Protein AF-G9KGG1-F1 (afdb_monomer_lite)

pLDDT: mean 85.54, std 18.58, range [35.44, 98.69]

Structure (mmCIF, N/CA/C/O backbone):
data_AF-G9KGG1-F1
#
_entry.id   AF-G9KGG1-F1
#
loop_
_atom_site.group_PDB
_atom_site.id
_atom_site.type_symbol
_atom_site.label_atom_id
_atom_site.label_alt_id
_atom_site.label_comp_id
_atom_site.label_asym_id
_atom_site.label_entity_id
_atom_site.label_seq_id
_atom_site.pdbx_PDB_ins_code
_atom_site.Cartn_x
_atom_site.Cartn_y
_atom_site.Cartn_z
_atom_site.occupancy
_atom_site.B_iso_or_equiv
_atom_site.auth_seq_id
_atom_site.auth_comp_id
_atom_site.auth_asym_id
_atom_site.auth_atom_id
_atom_site.pdbx_PDB_model_num
ATOM 1 N N . ALA A 1 1 ? -3.026 -15.014 20.721 1.00 80.94 1 ALA A N 1
ATOM 2 C CA . ALA A 1 1 ? -2.992 -14.387 19.382 1.00 80.94 1 ALA A CA 1
ATOM 3 C C . ALA A 1 1 ? -1.555 -14.091 18.948 1.00 80.94 1 ALA A C 1
ATOM 5 O O . ALA A 1 1 ? -1.166 -14.538 17.880 1.00 80.94 1 ALA A O 1
ATOM 6 N N . GLU A 1 2 ? -0.737 -13.458 19.792 1.00 86.38 2 GLU A N 1
ATOM 7 C CA . GLU A 1 2 ? 0.661 -13.090 19.484 1.00 86.38 2 GLU A CA 1
ATOM 8 C C . GLU A 1 2 ? 1.550 -14.250 19.004 1.00 86.38 2 GLU A C 1
ATOM 10 O O . GLU A 1 2 ? 2.167 -14.142 17.948 1.00 86.38 2 GLU A O 1
ATOM 15 N N . ASN A 1 3 ? 1.540 -15.399 19.692 1.00 91.06 3 ASN A N 1
ATOM 16 C CA . ASN A 1 3 ? 2.291 -16.590 19.257 1.00 91.06 3 ASN A CA 1
ATOM 17 C C . ASN A 1 3 ? 1.929 -17.055 17.837 1.00 91.06 3 ASN A C 1
ATOM 19 O O . ASN A 1 3 ? 2.769 -17.606 17.129 1.00 91.06 3 ASN A O 1
ATOM 23 N N . LEU A 1 4 ? 0.673 -16.863 17.422 1.00 90.88 4 LEU A N 1
ATOM 24 C CA . LEU A 1 4 ? 0.252 -17.177 16.061 1.00 90.88 4 LEU A CA 1
ATOM 25 C C . LEU A 1 4 ? 0.792 -16.129 15.083 1.00 90.88 4 LEU A C 1
ATOM 27 O O . LEU A 1 4 ? 1.343 -16.521 14.061 1.00 90.88 4 LEU A O 1
ATOM 31 N N . CYS A 1 5 ? 0.707 -14.833 15.413 1.00 91.88 5 CYS A N 1
ATOM 32 C CA . CYS A 1 5 ? 1.284 -13.759 14.598 1.00 91.88 5 CYS A CA 1
ATOM 33 C C . CYS A 1 5 ? 2.767 -14.021 14.303 1.00 91.88 5 CYS A C 1
ATOM 35 O O . CYS A 1 5 ? 3.156 -14.004 13.142 1.00 91.88 5 CYS A O 1
ATOM 37 N N . ILE A 1 6 ? 3.556 -14.363 15.328 1.00 93.31 6 ILE A N 1
ATOM 38 C CA . ILE A 1 6 ? 4.989 -14.669 15.191 1.00 93.31 6 ILE A CA 1
ATOM 39 C C . ILE A 1 6 ? 5.212 -15.806 14.185 1.00 93.31 6 ILE A C 1
ATOM 41 O O . ILE A 1 6 ? 5.938 -15.626 13.211 1.00 93.31 6 ILE A O 1
ATOM 45 N N . LYS A 1 7 ? 4.526 -16.945 14.352 1.00 94.81 7 LYS A N 1
ATOM 46 C CA . LYS A 1 7 ? 4.673 -18.104 13.452 1.00 94.81 7 LYS A CA 1
ATOM 47 C C . LYS A 1 7 ? 4.289 -17.790 12.002 1.00 94.81 7 LYS A C 1
ATOM 49 O O . LYS A 1 7 ? 4.927 -18.285 11.072 1.00 94.81 7 LYS A O 1
ATOM 54 N N . LEU A 1 8 ? 3.241 -16.987 11.793 1.00 94.94 8 LEU A N 1
ATOM 55 C CA . LEU A 1 8 ? 2.837 -16.559 10.450 1.00 94.94 8 LEU A CA 1
ATOM 56 C C . LEU A 1 8 ? 3.896 -15.637 9.829 1.00 94.94 8 LEU A C 1
ATOM 58 O O . LEU A 1 8 ? 4.279 -15.839 8.677 1.00 94.94 8 LEU A O 1
ATOM 62 N N . SER A 1 9 ? 4.410 -14.675 10.596 1.00 93.69 9 SER A N 1
ATOM 63 C CA . SER A 1 9 ? 5.458 -13.750 10.155 1.00 93.69 9 SER A CA 1
ATOM 64 C C . SER A 1 9 ? 6.770 -14.465 9.825 1.00 93.69 9 SER A C 1
ATOM 66 O O . SER A 1 9 ? 7.363 -14.207 8.778 1.00 93.69 9 SER A O 1
ATOM 68 N N . GLU A 1 10 ? 7.195 -15.426 10.648 1.00 94.69 10 GLU A N 1
ATOM 69 C CA . GLU A 1 10 ? 8.374 -16.264 10.386 1.00 94.69 10 GLU A CA 1
ATOM 70 C C . GLU A 1 10 ? 8.245 -17.023 9.063 1.00 94.69 10 GLU A C 1
ATOM 72 O O . GLU A 1 10 ? 9.187 -17.083 8.267 1.00 94.69 10 GLU A O 1
ATOM 77 N N . LYS A 1 11 ? 7.056 -17.572 8.784 1.00 94.62 11 LYS A N 1
ATOM 78 C CA . LYS A 1 11 ? 6.798 -18.275 7.525 1.00 94.62 11 LYS A CA 1
ATOM 79 C C . LYS A 1 11 ? 6.925 -17.344 6.318 1.00 94.62 11 LYS A C 1
ATOM 81 O O . LYS A 1 11 ? 7.522 -17.744 5.314 1.00 94.62 11 LYS A O 1
ATOM 86 N N . LEU A 1 12 ? 6.410 -16.119 6.421 1.00 94.56 12 LEU A N 1
ATOM 87 C CA . LEU A 1 12 ? 6.479 -15.101 5.367 1.00 94.56 12 LEU A CA 1
ATOM 88 C C . LEU A 1 12 ? 7.911 -14.615 5.099 1.00 94.56 12 LEU A C 1
ATOM 90 O O . LEU A 1 12 ? 8.242 -14.290 3.961 1.00 94.56 12 LEU A O 1
ATOM 94 N N . GLN A 1 13 ? 8.774 -14.630 6.117 1.00 93.50 13 GLN A N 1
ATOM 95 C CA . GLN A 1 13 ? 10.184 -14.239 6.004 1.00 93.50 13 GLN A CA 1
ATOM 96 C C . GLN A 1 13 ? 11.128 -15.411 5.685 1.00 93.50 13 GLN A C 1
ATOM 98 O O . GLN A 1 13 ? 12.349 -15.244 5.609 1.00 93.50 13 GLN A O 1
ATOM 103 N N . SER A 1 14 ? 10.585 -16.614 5.476 1.00 92.81 14 SER A N 1
ATOM 104 C CA . SER A 1 14 ? 11.393 -17.818 5.291 1.00 92.81 14 SER A CA 1
ATOM 105 C C . SER A 1 14 ? 12.251 -17.780 4.018 1.00 92.81 14 SER A C 1
ATOM 107 O O . SER A 1 14 ? 11.801 -17.484 2.910 1.00 92.81 14 SER A O 1
ATOM 109 N N . LYS A 1 15 ? 13.528 -18.148 4.161 1.00 93.31 15 LYS A N 1
ATOM 110 C CA . LYS A 1 15 ? 14.482 -18.263 3.051 1.00 93.31 15 LYS A CA 1
ATOM 111 C C . LYS A 1 15 ? 14.437 -19.677 2.474 1.00 93.31 15 LYS A C 1
ATOM 113 O O . LYS A 1 15 ? 15.280 -20.507 2.787 1.00 93.31 15 LYS A O 1
ATOM 118 N N . THR A 1 16 ? 13.454 -19.958 1.622 1.00 92.56 16 THR A N 1
ATOM 119 C CA . THR A 1 16 ? 13.318 -21.267 0.952 1.00 92.56 16 THR A CA 1
ATOM 120 C C . THR A 1 16 ? 13.470 -21.169 -0.568 1.00 92.56 16 THR A C 1
ATOM 122 O O . THR A 1 16 ? 13.542 -20.070 -1.119 1.00 92.56 16 THR A O 1
ATOM 125 N N . SER A 1 17 ? 13.614 -22.299 -1.261 1.00 93.44 17 SER A N 1
ATOM 126 C CA . SER A 1 17 ? 13.803 -22.333 -2.719 1.00 93.44 17 SER A CA 1
ATOM 127 C C . SER A 1 17 ? 12.551 -21.857 -3.469 1.00 93.44 17 SER A C 1
ATOM 129 O O . SER A 1 17 ? 11.435 -22.001 -2.971 1.00 93.44 17 SER A O 1
ATOM 131 N N . SER A 1 18 ? 12.710 -21.332 -4.690 1.00 92.12 18 SER A N 1
ATOM 132 C CA . SER A 1 18 ? 11.572 -20.856 -5.494 1.00 92.12 18 SER A CA 1
ATOM 133 C C . SER A 1 18 ? 10.537 -21.957 -5.761 1.00 92.12 18 SER A C 1
ATOM 135 O O . SER A 1 18 ? 9.343 -21.685 -5.718 1.00 92.12 18 SER A O 1
ATOM 137 N N . LYS A 1 19 ? 10.971 -23.218 -5.934 1.00 92.50 19 LYS A N 1
ATOM 138 C CA . LYS A 1 19 ? 10.068 -24.376 -6.083 1.00 92.50 19 LYS A CA 1
ATOM 139 C C . LYS A 1 19 ? 9.170 -24.561 -4.855 1.00 92.50 19 LYS A C 1
ATOM 141 O O . LYS A 1 19 ? 7.970 -24.763 -4.997 1.00 92.50 19 LYS A O 1
ATOM 146 N N . VAL A 1 20 ? 9.746 -24.448 -3.656 1.00 94.94 20 VAL A N 1
ATOM 147 C CA . VAL A 1 20 ? 8.996 -24.565 -2.396 1.00 94.94 20 VAL A CA 1
ATOM 148 C C . VAL A 1 20 ? 8.076 -23.363 -2.189 1.00 94.94 20 VAL A C 1
ATOM 150 O O . VAL A 1 20 ? 6.956 -23.543 -1.723 1.00 94.94 20 VAL A O 1
ATOM 153 N N . ILE A 1 21 ? 8.510 -22.151 -2.554 1.00 94.69 21 ILE A N 1
ATOM 154 C CA . ILE A 1 21 ? 7.657 -20.954 -2.493 1.00 94.69 21 ILE A CA 1
ATOM 155 C C . ILE A 1 21 ? 6.409 -21.141 -3.360 1.00 94.69 21 ILE A C 1
ATOM 157 O O . ILE A 1 21 ? 5.305 -20.931 -2.871 1.00 94.69 21 ILE A O 1
ATOM 161 N N . ILE A 1 22 ? 6.578 -21.582 -4.610 1.00 93.25 22 ILE A N 1
ATOM 162 C CA . ILE A 1 22 ? 5.466 -21.807 -5.545 1.00 93.25 22 ILE A CA 1
ATOM 163 C C . ILE A 1 22 ? 4.517 -22.884 -5.004 1.00 93.25 22 ILE A C 1
ATOM 165 O O . ILE A 1 22 ? 3.310 -22.664 -4.945 1.00 93.25 22 ILE A O 1
ATOM 169 N N . ALA A 1 23 ? 5.054 -24.016 -4.536 1.00 95.06 23 ALA A N 1
ATOM 170 C CA . ALA A 1 23 ? 4.244 -25.091 -3.960 1.00 95.06 23 ALA A CA 1
ATOM 171 C C . ALA A 1 23 ? 3.462 -24.649 -2.707 1.00 95.06 23 ALA A C 1
ATOM 173 O O . ALA A 1 23 ? 2.365 -25.137 -2.451 1.00 95.06 23 ALA A O 1
ATOM 174 N N . HIS A 1 24 ? 4.010 -23.715 -1.926 1.00 95.12 24 HIS A N 1
ATOM 175 C CA . HIS A 1 24 ? 3.394 -23.193 -0.705 1.00 95.12 24 HIS A CA 1
ATOM 176 C C . HIS A 1 24 ? 2.671 -21.855 -0.894 1.00 95.12 24 HIS A C 1
ATOM 178 O O . HIS A 1 24 ? 2.299 -21.232 0.103 1.00 95.12 24 HIS A O 1
ATOM 184 N N . LEU A 1 25 ? 2.432 -21.410 -2.129 1.00 95.56 25 LEU A N 1
ATOM 185 C CA . LEU A 1 25 ? 1.758 -20.139 -2.388 1.00 95.56 25 LEU A CA 1
ATOM 186 C C . LEU A 1 25 ? 0.406 -20.009 -1.654 1.00 95.56 25 LEU A C 1
ATOM 188 O O . LEU A 1 25 ? 0.212 -18.986 -0.994 1.00 95.56 25 LEU A O 1
ATOM 192 N N . PRO A 1 26 ? -0.489 -21.024 -1.643 1.00 97.00 26 PRO A N 1
ATOM 193 C CA . PRO A 1 26 ? -1.748 -20.930 -0.900 1.00 97.00 26 PRO A CA 1
ATOM 194 C C . PRO A 1 26 ? -1.541 -20.701 0.602 1.00 97.00 26 PRO A C 1
ATOM 196 O O . PRO A 1 26 ? -2.253 -19.914 1.217 1.00 97.00 26 PRO A O 1
ATOM 199 N N . LEU A 1 27 ? -0.523 -21.334 1.194 1.00 96.62 27 LEU A N 1
ATOM 200 C CA . LEU A 1 27 ? -0.198 -21.158 2.608 1.00 96.62 27 LEU A CA 1
ATOM 201 C C . LEU A 1 27 ? 0.322 -19.744 2.894 1.00 96.62 27 LEU A C 1
ATOM 203 O O . LEU A 1 27 ? -0.065 -19.153 3.896 1.00 96.62 27 LEU A O 1
ATOM 207 N N . LEU A 1 28 ? 1.165 -19.185 2.020 1.00 97.50 28 LEU A N 1
ATOM 208 C CA . LEU A 1 28 ? 1.661 -17.810 2.153 1.00 97.50 28 LEU A CA 1
ATOM 209 C C . LEU A 1 28 ? 0.515 -16.791 2.079 1.00 97.50 28 LEU A C 1
ATOM 211 O O . LEU A 1 28 ? 0.462 -15.866 2.890 1.00 97.50 28 LEU A O 1
ATOM 215 N N . ILE A 1 29 ? -0.441 -17.009 1.172 1.00 97.81 29 ILE A N 1
ATOM 216 C CA . ILE A 1 29 ? -1.680 -16.225 1.096 1.00 97.81 29 ILE A CA 1
ATOM 217 C C . ILE A 1 29 ? -2.459 -16.327 2.412 1.00 97.81 29 ILE A C 1
ATOM 219 O O . ILE A 1 29 ? -2.848 -15.302 2.976 1.00 97.81 29 ILE A O 1
ATOM 223 N N . CYS A 1 30 ? -2.639 -17.540 2.945 1.00 97.81 30 CYS A N 1
ATOM 224 C CA . CYS A 1 30 ? -3.297 -17.741 4.234 1.00 97.81 30 CYS A CA 1
ATOM 225 C C . CYS A 1 30 ? -2.558 -17.050 5.388 1.00 97.81 30 CYS A C 1
ATOM 227 O O . CYS A 1 30 ? -3.217 -16.539 6.289 1.00 97.81 30 CYS A O 1
ATOM 229 N N . CYS A 1 31 ? -1.223 -16.993 5.373 1.00 98.00 31 CYS A N 1
ATOM 230 C CA . CYS A 1 31 ? -0.454 -16.264 6.381 1.00 98.00 31 CYS A CA 1
ATOM 231 C C . CYS A 1 31 ? -0.753 -14.759 6.343 1.00 98.00 31 CYS A C 1
ATOM 233 O O . CYS A 1 31 ? -1.074 -14.190 7.384 1.00 98.00 31 CYS A O 1
ATOM 235 N N . LEU A 1 32 ? -0.717 -14.128 5.162 1.00 98.31 32 LEU A N 1
ATOM 236 C CA . LEU A 1 32 ? -1.033 -12.699 5.013 1.00 98.31 32 LEU A CA 1
ATOM 237 C C . LEU A 1 32 ? -2.475 -12.384 5.430 1.00 98.31 32 LEU A C 1
ATOM 239 O O . LEU A 1 32 ? -2.709 -11.474 6.224 1.00 98.31 32 LEU A O 1
ATOM 243 N N . GLN A 1 33 ? -3.436 -13.176 4.948 1.00 98.31 33 GLN A N 1
ATOM 244 C CA . GLN A 1 33 ? -4.848 -13.026 5.311 1.00 98.31 33 GLN A CA 1
ATOM 245 C C . GLN A 1 33 ? -5.092 -13.278 6.801 1.00 98.31 33 GLN A C 1
ATOM 247 O O . GLN A 1 33 ? -5.905 -12.599 7.424 1.00 98.31 33 GLN A O 1
ATOM 252 N N . GLY A 1 34 ? -4.394 -14.257 7.379 1.00 97.81 34 GLY A N 1
ATOM 253 C CA . GLY A 1 34 ? -4.462 -14.578 8.798 1.00 97.81 34 GLY A CA 1
ATOM 254 C C . GLY A 1 34 ? -4.012 -13.406 9.662 1.00 97.81 34 GLY A C 1
ATOM 255 O O . GLY A 1 34 ? -4.709 -13.060 10.610 1.00 97.81 34 GLY A O 1
ATOM 256 N N . LEU A 1 35 ? -2.907 -12.752 9.296 1.00 98.12 35 LEU A N 1
ATOM 257 C CA . LEU A 1 35 ? -2.419 -11.551 9.975 1.00 98.12 35 LEU A CA 1
ATOM 258 C C . LEU A 1 35 ? -3.449 -10.409 9.940 1.00 98.12 35 LEU A C 1
ATOM 260 O O . LEU A 1 35 ? -3.794 -9.880 10.995 1.00 98.12 35 LEU A O 1
ATOM 264 N N . GLY A 1 36 ? -4.006 -10.078 8.770 1.00 97.94 36 GLY A N 1
ATOM 265 C CA . GLY A 1 36 ? -5.020 -9.019 8.663 1.00 97.94 36 GLY A CA 1
ATOM 266 C C . GLY A 1 36 ? -6.308 -9.332 9.436 1.00 97.94 36 GLY A C 1
ATOM 267 O O . GLY A 1 36 ? -6.810 -8.488 10.178 1.00 97.94 36 GLY A O 1
ATOM 268 N N . ARG A 1 37 ? -6.813 -10.570 9.342 1.00 97.75 37 ARG A N 1
ATOM 269 C CA . ARG A 1 37 ? -8.009 -11.014 10.088 1.00 97.75 37 ARG A CA 1
ATOM 270 C C . ARG A 1 37 ? -7.789 -11.040 11.600 1.00 97.75 37 ARG A C 1
ATOM 272 O O . ARG A 1 37 ? -8.724 -10.787 12.357 1.00 97.75 37 ARG A O 1
ATOM 279 N N . LEU A 1 38 ? -6.575 -11.353 12.056 1.00 97.38 38 LEU A N 1
ATOM 280 C CA . LEU A 1 38 ? -6.233 -11.286 13.478 1.00 97.38 38 LEU A CA 1
ATOM 281 C C . LEU A 1 38 ? -6.333 -9.855 14.004 1.00 97.38 38 LEU A C 1
ATOM 283 O O . LEU A 1 38 ? -6.841 -9.681 15.105 1.00 97.38 38 LEU A O 1
ATOM 287 N N . CYS A 1 39 ? -5.932 -8.849 13.225 1.00 97.81 39 CYS A N 1
ATOM 288 C CA . CYS A 1 39 ? -6.101 -7.444 13.597 1.00 97.81 39 CYS A CA 1
ATOM 289 C C . CYS A 1 39 ? -7.574 -7.033 13.672 1.00 97.81 39 CYS A C 1
ATOM 291 O O . CYS A 1 39 ? -7.970 -6.407 14.647 1.00 97.81 39 CYS A O 1
ATOM 293 N N . GLU A 1 40 ? -8.398 -7.435 12.700 1.00 97.12 40 GLU A N 1
ATOM 294 C CA . GLU A 1 40 ? -9.848 -7.178 12.731 1.00 97.12 40 GLU A CA 1
ATOM 295 C C . GLU A 1 40 ? -10.516 -7.817 13.958 1.00 97.12 40 GLU A C 1
ATOM 297 O O . GLU A 1 40 ? -11.410 -7.228 14.564 1.00 97.12 40 GLU A O 1
ATOM 302 N N . ARG A 1 41 ? -10.087 -9.029 14.340 1.00 97.19 41 ARG A N 1
ATOM 303 C CA . ARG A 1 41 ? -10.681 -9.763 15.465 1.00 97.19 41 ARG A CA 1
ATOM 304 C C . ARG A 1 41 ? -10.125 -9.350 16.827 1.00 97.19 41 ARG A C 1
ATOM 306 O O . ARG A 1 41 ? -10.853 -9.403 17.815 1.00 97.19 41 ARG A O 1
ATOM 313 N N . PHE A 1 42 ? -8.850 -8.984 16.881 1.00 96.44 42 PHE A N 1
ATOM 314 C CA . PHE A 1 42 ? -8.119 -8.638 18.095 1.00 96.44 42 PHE A CA 1
ATOM 315 C C . PHE A 1 42 ? -7.266 -7.382 17.854 1.00 96.44 42 PHE A C 1
ATOM 317 O O . PHE A 1 42 ? -6.047 -7.503 17.728 1.00 96.44 42 PHE A O 1
ATOM 324 N N . PRO A 1 43 ? -7.854 -6.170 17.830 1.00 96.00 43 PRO A N 1
ATOM 325 C CA . PRO A 1 43 ? -7.122 -4.938 17.514 1.00 96.00 43 PRO A CA 1
ATOM 326 C C . PRO A 1 43 ? -5.872 -4.687 18.368 1.00 96.00 43 PRO A C 1
ATOM 328 O O . PRO A 1 43 ? -4.927 -4.074 17.895 1.00 96.00 43 PRO A O 1
ATOM 331 N N . VAL A 1 44 ? -5.792 -5.240 19.582 1.00 94.38 44 VAL A N 1
ATOM 332 C CA . VAL A 1 44 ? -4.596 -5.170 20.444 1.00 94.38 44 VAL A CA 1
ATOM 333 C C . VAL A 1 44 ? -3.309 -5.698 19.781 1.00 94.38 44 VAL A C 1
ATOM 335 O O . VAL A 1 44 ? -2.218 -5.267 20.136 1.00 94.38 44 VAL A O 1
ATOM 338 N N . VAL A 1 45 ? -3.400 -6.596 18.790 1.00 96.06 45 VAL A N 1
ATOM 339 C CA . VAL A 1 45 ? -2.217 -7.193 18.134 1.00 96.06 45 VAL A CA 1
ATOM 340 C C . VAL A 1 45 ? -1.657 -6.359 16.977 1.00 96.06 45 VAL A C 1
ATOM 342 O O . VAL A 1 45 ? -0.650 -6.746 16.380 1.00 96.06 45 VAL A O 1
ATOM 345 N N . VAL A 1 46 ? -2.288 -5.233 16.622 1.00 96.81 46 VAL A N 1
ATOM 346 C CA . VAL A 1 46 ? -1.915 -4.427 15.443 1.00 96.81 46 VAL A CA 1
ATOM 347 C C . VAL A 1 46 ? -0.467 -3.955 15.485 1.00 96.81 46 VAL A C 1
ATOM 349 O O . VAL A 1 46 ? 0.211 -4.013 14.461 1.00 96.81 46 VAL A O 1
ATOM 352 N N . HIS A 1 47 ? 0.052 -3.576 16.653 1.00 95.25 47 HIS A N 1
ATOM 353 C CA . HIS A 1 47 ? 1.442 -3.136 16.791 1.00 95.25 47 HIS A CA 1
ATOM 354 C C . HIS A 1 47 ? 2.451 -4.266 16.550 1.00 95.25 47 HIS A C 1
ATOM 356 O O . HIS A 1 47 ? 3.550 -4.008 16.068 1.00 95.25 47 HIS A O 1
ATOM 362 N N . SER A 1 48 ? 2.076 -5.522 16.808 1.00 94.12 48 SER A N 1
ATOM 363 C CA . SER A 1 48 ? 2.916 -6.691 16.512 1.00 94.12 48 SER A CA 1
ATOM 364 C C . SER A 1 48 ? 2.816 -7.125 15.044 1.00 94.12 48 SER A C 1
ATOM 366 O O . SER A 1 48 ? 3.791 -7.597 14.458 1.00 94.12 48 SER A O 1
ATOM 368 N N . VAL A 1 49 ? 1.638 -6.977 14.431 1.00 96.81 49 VAL A N 1
ATOM 369 C CA . VAL A 1 49 ? 1.372 -7.428 13.055 1.00 96.81 49 VAL A CA 1
ATOM 370 C C . VAL A 1 49 ? 1.823 -6.411 12.007 1.00 96.81 49 VAL A C 1
ATOM 372 O O . VAL A 1 49 ? 2.392 -6.802 10.986 1.00 96.81 49 VAL A O 1
ATOM 375 N N . THR A 1 50 ? 1.616 -5.116 12.256 1.00 96.31 50 THR A N 1
ATOM 376 C CA . THR A 1 50 ? 1.906 -4.033 11.300 1.00 96.31 50 THR A CA 1
ATOM 377 C C . THR A 1 50 ? 3.349 -4.077 10.780 1.00 96.31 50 THR A C 1
ATOM 379 O O . THR A 1 50 ? 3.521 -4.057 9.558 1.00 96.31 50 THR A O 1
ATOM 382 N N . PRO A 1 51 ? 4.391 -4.224 11.630 1.00 94.81 51 PRO A N 1
ATOM 383 C CA . PRO A 1 51 ? 5.767 -4.345 11.152 1.00 94.81 51 PRO A CA 1
ATOM 384 C C . PRO A 1 51 ? 5.971 -5.574 10.267 1.00 94.81 51 PRO A C 1
ATOM 386 O O . PRO A 1 51 ? 6.659 -5.490 9.262 1.00 94.81 51 PRO A O 1
ATOM 389 N N . SER A 1 52 ? 5.319 -6.697 10.576 1.00 95.75 52 SER A N 1
ATOM 390 C CA . SER A 1 52 ? 5.460 -7.933 9.797 1.00 95.75 52 SER A CA 1
ATOM 391 C C . SER A 1 52 ? 4.921 -7.787 8.372 1.00 95.75 52 SER A C 1
ATOM 393 O O . SER A 1 52 ? 5.569 -8.218 7.419 1.00 95.75 52 SER A O 1
ATOM 395 N N . LEU A 1 53 ? 3.746 -7.164 8.220 1.00 97.44 53 LEU A N 1
ATOM 396 C CA . LEU A 1 53 ? 3.144 -6.894 6.911 1.00 97.44 53 LEU A CA 1
ATOM 397 C C . LEU A 1 53 ? 3.927 -5.825 6.139 1.00 97.44 53 LEU A C 1
ATOM 399 O O . LEU A 1 53 ? 4.189 -5.994 4.948 1.00 97.44 53 LEU A O 1
ATOM 403 N N . ARG A 1 54 ? 4.345 -4.753 6.826 1.00 95.81 54 ARG A N 1
ATOM 404 C CA . ARG A 1 54 ? 5.202 -3.711 6.251 1.00 95.81 54 ARG A CA 1
ATOM 405 C C . ARG A 1 54 ? 6.499 -4.305 5.729 1.00 95.81 54 ARG A C 1
ATOM 407 O O . ARG A 1 54 ? 6.851 -4.072 4.580 1.00 95.81 54 ARG A O 1
ATOM 414 N N . ASP A 1 55 ? 7.200 -5.064 6.561 1.00 93.44 55 ASP A N 1
ATOM 415 C CA . ASP A 1 55 ? 8.509 -5.607 6.229 1.00 93.44 55 ASP A CA 1
ATOM 416 C C . ASP A 1 55 ? 8.379 -6.676 5.150 1.00 93.44 55 ASP A C 1
ATOM 418 O O . ASP A 1 55 ? 9.237 -6.761 4.291 1.00 93.44 55 ASP A O 1
ATOM 422 N N . PHE A 1 56 ? 7.284 -7.438 5.089 1.00 95.81 56 PHE A N 1
ATOM 423 C CA . PHE A 1 56 ? 7.056 -8.346 3.963 1.00 95.81 56 PHE A CA 1
ATOM 424 C C . PHE A 1 56 ? 7.063 -7.627 2.601 1.00 95.81 56 PHE A C 1
ATOM 426 O O . PHE A 1 56 ? 7.582 -8.172 1.623 1.00 95.81 56 PHE A O 1
ATOM 433 N N . LEU A 1 57 ? 6.493 -6.420 2.550 1.00 94.56 57 LEU A N 1
ATOM 434 C CA . LEU A 1 57 ? 6.232 -5.673 1.322 1.00 94.56 57 LEU A CA 1
ATOM 435 C C . LEU A 1 57 ? 7.324 -4.632 1.008 1.00 94.56 57 LEU A C 1
ATOM 437 O O . LEU A 1 57 ? 7.892 -4.628 -0.079 1.00 94.56 57 LEU A O 1
ATOM 441 N N . VAL A 1 58 ? 7.614 -3.746 1.958 1.00 89.44 58 VAL A N 1
ATOM 442 C CA . VAL A 1 58 ? 8.413 -2.513 1.802 1.00 89.44 58 VAL A CA 1
ATOM 443 C C . VAL A 1 58 ? 9.864 -2.695 2.291 1.00 89.44 58 VAL A C 1
ATOM 445 O O . VAL A 1 58 ? 10.751 -1.879 2.022 1.00 89.44 58 VAL A O 1
ATOM 448 N N . VAL A 1 59 ? 10.146 -3.840 2.919 1.00 89.38 59 VAL A N 1
ATOM 449 C CA . VAL A 1 59 ? 11.491 -4.425 3.052 1.00 89.38 59 VAL A CA 1
ATOM 450 C C . VAL A 1 59 ? 11.472 -5.790 2.349 1.00 89.38 59 VAL A C 1
ATOM 452 O O . VAL A 1 59 ? 11.565 -6.816 3.015 1.00 89.38 59 VAL A O 1
ATOM 455 N N . PRO A 1 60 ? 11.280 -5.812 1.012 1.00 87.75 60 PRO A N 1
ATOM 456 C CA . PRO A 1 60 ? 10.720 -6.948 0.285 1.00 87.75 60 PRO A CA 1
ATOM 457 C C . PRO A 1 60 ? 11.247 -8.299 0.776 1.00 87.75 60 PRO A C 1
ATOM 459 O O . PRO A 1 60 ? 12.446 -8.579 0.698 1.00 87.75 60 PRO A O 1
ATOM 462 N N . SER A 1 61 ? 10.345 -9.135 1.297 1.00 94.38 61 SER A N 1
ATOM 463 C CA . SER A 1 61 ? 10.734 -10.420 1.882 1.00 94.38 61 SER A CA 1
ATOM 464 C C . SER A 1 61 ? 11.483 -11.296 0.867 1.00 94.38 61 SER A C 1
ATOM 466 O O . SER A 1 61 ? 11.237 -11.207 -0.343 1.00 94.38 61 SER A O 1
ATOM 468 N N . PRO A 1 62 ? 12.328 -12.241 1.323 1.00 94.12 62 PRO A N 1
ATOM 469 C CA . PRO A 1 62 ? 12.992 -13.189 0.428 1.00 94.12 62 PRO A CA 1
ATOM 470 C C . PRO A 1 62 ? 12.013 -13.969 -0.463 1.00 94.12 62 PRO A C 1
ATOM 472 O O . PRO A 1 62 ? 12.362 -14.355 -1.580 1.00 94.12 62 PRO A O 1
ATOM 475 N N . VAL A 1 63 ? 10.793 -14.199 0.032 1.00 95.25 63 VAL A N 1
ATOM 476 C CA . VAL A 1 63 ? 9.695 -14.827 -0.708 1.00 95.25 63 VAL A CA 1
ATOM 477 C C . VAL A 1 63 ? 9.258 -13.945 -1.876 1.00 95.25 63 VAL A C 1
ATOM 479 O O . VAL A 1 63 ? 9.240 -14.406 -3.019 1.00 95.25 63 VAL A O 1
ATOM 482 N N . LEU A 1 64 ? 8.951 -12.676 -1.595 1.00 94.94 64 LEU A N 1
ATOM 483 C CA . LEU A 1 64 ? 8.446 -11.730 -2.584 1.00 94.94 64 LEU A CA 1
ATOM 484 C C . LEU A 1 64 ? 9.499 -11.426 -3.659 1.00 94.94 64 LEU A C 1
ATOM 486 O O . LEU A 1 64 ? 9.195 -11.478 -4.849 1.00 94.94 64 LEU A O 1
ATOM 490 N N . VAL A 1 65 ? 10.758 -11.232 -3.255 1.00 94.38 65 VAL A N 1
ATOM 491 C CA . VAL A 1 65 ? 11.892 -11.006 -4.169 1.00 94.38 65 VAL A CA 1
ATOM 492 C C . VAL A 1 65 ? 12.111 -12.192 -5.113 1.00 94.38 65 VAL A C 1
ATOM 494 O O . VAL A 1 65 ? 12.349 -12.010 -6.307 1.00 94.38 65 VAL A O 1
ATOM 497 N N . LYS A 1 66 ? 12.030 -13.433 -4.616 1.00 94.25 66 LYS A N 1
ATOM 498 C CA . LYS A 1 66 ? 12.199 -14.621 -5.472 1.00 94.25 66 LYS A CA 1
ATOM 499 C C . LYS A 1 66 ? 11.072 -14.767 -6.483 1.00 94.25 66 LYS A C 1
ATOM 501 O O . LYS A 1 66 ? 11.344 -15.110 -7.631 1.00 94.25 66 LYS A O 1
ATOM 506 N N . LEU A 1 67 ? 9.833 -14.496 -6.078 1.00 94.00 67 LEU A N 1
ATOM 507 C CA . LEU A 1 67 ? 8.696 -14.517 -6.995 1.00 94.00 67 LEU A CA 1
ATOM 508 C C . LEU A 1 67 ? 8.787 -13.409 -8.039 1.00 94.00 67 LEU A C 1
ATOM 510 O O . LEU A 1 67 ? 8.505 -13.674 -9.204 1.00 94.00 67 LEU A O 1
ATOM 514 N N . TYR A 1 68 ? 9.248 -12.218 -7.651 1.00 93.81 68 TYR A N 1
ATOM 515 C CA . TYR A 1 68 ? 9.525 -11.141 -8.593 1.00 93.81 68 TYR A CA 1
ATOM 516 C C . TYR A 1 68 ? 10.560 -11.558 -9.646 1.00 93.81 68 TYR A C 1
ATOM 518 O O . TYR A 1 68 ? 10.330 -11.387 -10.838 1.00 93.81 68 TYR A O 1
ATOM 526 N N . LYS A 1 69 ? 11.665 -12.191 -9.233 1.00 92.38 69 LYS A N 1
ATOM 527 C CA . LYS A 1 69 ? 12.691 -12.701 -10.162 1.00 92.38 69 LYS A CA 1
ATOM 528 C C . LYS A 1 69 ? 12.143 -13.756 -11.121 1.00 92.38 69 LYS A C 1
ATOM 530 O O . LYS A 1 69 ? 12.501 -13.757 -12.293 1.00 92.38 69 LYS A O 1
ATOM 535 N N . CYS A 1 70 ? 11.263 -14.638 -10.646 1.00 89.44 70 CYS A N 1
ATOM 536 C CA . CYS A 1 70 ? 10.565 -15.568 -11.530 1.00 89.44 70 CYS A CA 1
ATOM 537 C C . CYS A 1 70 ? 9.665 -14.811 -12.518 1.00 89.44 70 CYS A C 1
ATOM 539 O O . CYS A 1 70 ? 9.725 -15.076 -13.712 1.00 89.44 70 CYS A O 1
ATOM 541 N N . HIS A 1 71 ? 8.870 -13.852 -12.040 1.00 87.88 71 HIS A N 1
ATOM 542 C CA . HIS A 1 71 ? 7.978 -13.039 -12.866 1.00 87.88 71 HIS A CA 1
ATOM 543 C C . HIS A 1 71 ? 8.729 -12.268 -13.966 1.00 87.88 71 HIS A C 1
ATOM 545 O O . HIS A 1 71 ? 8.336 -12.331 -15.131 1.00 87.88 71 HIS A O 1
ATOM 551 N N . SER A 1 72 ? 9.839 -11.609 -13.627 1.00 85.12 72 SER A N 1
ATOM 552 C CA . SER A 1 72 ? 10.630 -10.834 -14.587 1.00 85.12 72 SER A CA 1
ATOM 553 C C . SER A 1 72 ? 11.308 -11.712 -15.641 1.00 85.12 72 SER A C 1
ATOM 555 O O . SER A 1 72 ? 11.332 -11.333 -16.809 1.00 85.12 72 SER A O 1
ATOM 557 N N . GLN A 1 73 ? 11.777 -12.912 -15.275 1.00 79.62 73 GLN A N 1
ATOM 558 C CA . GLN A 1 73 ? 12.329 -13.886 -16.227 1.00 79.62 73 GLN A CA 1
ATOM 559 C C . GLN A 1 73 ? 11.297 -14.354 -17.263 1.00 79.62 73 GLN A C 1
ATOM 561 O O . GLN A 1 73 ? 11.621 -14.464 -18.441 1.00 79.62 73 GLN A O 1
ATOM 566 N N . TYR A 1 74 ? 10.046 -14.601 -16.861 1.00 65.12 74 TYR A N 1
ATOM 567 C CA . TYR A 1 74 ? 8.996 -14.958 -17.824 1.00 65.12 74 TYR A CA 1
ATOM 568 C C . TYR A 1 74 ? 8.666 -13.800 -18.776 1.00 65.12 74 TYR A C 1
ATOM 570 O O . TYR A 1 74 ? 8.408 -14.031 -19.957 1.00 65.12 74 TYR A O 1
ATOM 578 N N . HIS A 1 75 ? 8.713 -12.559 -18.284 1.00 60.28 75 HIS A N 1
ATOM 579 C CA . HIS A 1 75 ? 8.441 -11.371 -19.093 1.00 60.28 75 HIS A CA 1
ATOM 580 C C . HIS A 1 75 ? 9.550 -11.043 -20.100 1.00 60.28 75 HIS A C 1
ATOM 582 O O . HIS A 1 75 ? 9.244 -10.569 -21.193 1.00 60.28 75 HIS A O 1
ATOM 588 N N . THR A 1 76 ? 10.817 -11.308 -19.775 1.00 57.31 76 THR A N 1
ATOM 589 C CA . THR A 1 76 ? 11.933 -11.086 -20.708 1.00 57.31 76 THR A CA 1
ATOM 590 C C . THR A 1 76 ? 12.025 -12.165 -21.785 1.00 57.31 76 THR A C 1
ATOM 592 O O . THR A 1 76 ? 12.346 -11.847 -22.927 1.00 57.31 76 THR A O 1
ATOM 595 N N . VAL A 1 77 ? 11.689 -13.422 -21.473 1.00 52.06 77 VAL A N 1
ATOM 596 C CA . VAL A 1 77 ? 11.718 -14.525 -22.454 1.00 52.06 77 VAL A CA 1
ATOM 597 C C . VAL A 1 77 ? 10.551 -14.434 -23.446 1.00 52.06 77 VAL A C 1
ATOM 599 O O . VAL A 1 77 ? 10.759 -14.608 -24.642 1.00 52.06 77 VAL A O 1
ATOM 602 N N . ALA A 1 78 ? 9.350 -14.044 -23.003 1.00 48.94 78 ALA A N 1
ATOM 603 C CA . ALA A 1 78 ? 8.193 -13.867 -23.892 1.00 48.94 78 ALA A CA 1
ATOM 604 C C . ALA A 1 78 ? 8.311 -12.667 -24.862 1.00 48.94 78 ALA A C 1
ATOM 606 O O . ALA A 1 78 ? 7.506 -12.544 -25.785 1.00 48.94 78 ALA A O 1
ATOM 607 N N . GLY A 1 79 ? 9.287 -11.774 -24.656 1.00 44.19 79 GLY A N 1
ATOM 608 C CA . GLY A 1 79 ? 9.579 -10.644 -25.545 1.00 44.19 79 GLY A CA 1
ATOM 609 C C . GLY A 1 79 ? 10.557 -10.959 -26.682 1.00 44.19 79 GLY A C 1
ATOM 610 O O . GLY A 1 79 ? 10.676 -10.150 -27.597 1.00 44.19 79 GLY A O 1
ATOM 611 N N . ASN A 1 80 ? 11.232 -12.116 -26.647 1.00 37.75 80 ASN A N 1
ATOM 612 C CA . ASN A 1 80 ? 12.297 -12.481 -27.591 1.00 37.75 80 ASN A CA 1
ATOM 613 C C . ASN A 1 80 ? 11.975 -13.708 -28.467 1.00 37.75 80 ASN A C 1
ATOM 615 O O . ASN A 1 80 ? 12.854 -14.204 -29.174 1.00 37.75 80 ASN A O 1
ATOM 619 N N . ASP A 1 81 ? 10.727 -14.185 -28.464 1.00 39.16 81 ASP A N 1
ATOM 620 C CA . ASP A 1 81 ? 10.300 -15.268 -29.351 1.00 39.16 81 ASP A CA 1
ATOM 621 C C . ASP A 1 81 ? 10.157 -14.755 -30.792 1.00 39.16 81 ASP A C 1
ATOM 623 O O . ASP A 1 81 ? 9.103 -14.273 -31.217 1.00 39.16 81 ASP A O 1
ATOM 627 N N . ILE A 1 82 ? 11.219 -14.915 -31.586 1.00 51.56 82 ILE A N 1
ATOM 628 C CA . ILE A 1 82 ? 11.095 -15.015 -33.041 1.00 51.56 82 ILE A CA 1
ATOM 629 C C . ILE A 1 82 ? 10.254 -16.271 -33.315 1.00 51.56 82 ILE A C 1
ATOM 631 O O . ILE A 1 82 ? 10.766 -17.388 -33.386 1.00 51.56 82 ILE A O 1
ATOM 635 N N . LYS A 1 83 ? 8.935 -16.099 -33.447 1.00 41.94 83 LYS A N 1
ATOM 636 C CA . LYS A 1 83 ? 8.024 -17.149 -33.913 1.00 41.94 83 LYS A CA 1
ATOM 637 C C . LYS A 1 83 ? 8.299 -17.436 -35.390 1.00 41.94 83 LYS A C 1
ATOM 639 O O . LYS A 1 83 ? 7.695 -16.826 -36.266 1.00 41.94 83 LYS A O 1
ATOM 644 N N . ILE A 1 84 ? 9.174 -18.398 -35.670 1.00 51.50 84 ILE A N 1
ATOM 645 C CA . ILE A 1 84 ? 9.176 -19.097 -36.960 1.00 51.50 84 ILE A CA 1
ATOM 646 C C . ILE A 1 84 ? 8.167 -20.238 -36.838 1.00 51.50 84 ILE A C 1
ATOM 648 O O . ILE A 1 84 ? 8.474 -21.312 -36.325 1.00 51.50 84 ILE A O 1
ATOM 652 N N . SER A 1 85 ? 6.930 -19.998 -37.268 1.00 37.69 85 SER A N 1
ATOM 653 C CA . SER A 1 85 ? 5.938 -21.060 -37.422 1.00 37.69 85 SER A CA 1
ATOM 654 C C . SER A 1 85 ? 6.212 -21.814 -38.721 1.00 37.69 85 SER A C 1
ATOM 656 O O . SER A 1 85 ? 5.863 -21.338 -39.800 1.00 37.69 85 SER A O 1
ATOM 658 N N . VAL A 1 86 ? 6.834 -22.987 -38.621 1.00 40.78 86 VAL A N 1
ATOM 659 C CA . VAL A 1 86 ? 6.847 -23.968 -39.712 1.00 40.78 86 VAL A CA 1
ATOM 660 C C . VAL A 1 86 ? 5.530 -24.736 -39.641 1.00 40.78 86 VAL A C 1
ATOM 662 O O . VAL A 1 86 ? 5.293 -25.488 -38.698 1.00 40.78 86 VAL A O 1
ATOM 665 N N . THR A 1 87 ? 4.646 -24.522 -40.613 1.00 41.75 87 THR A N 1
ATOM 666 C CA . THR A 1 87 ? 3.463 -25.361 -40.824 1.00 41.75 87 THR A CA 1
ATOM 667 C C . THR A 1 87 ? 3.931 -26.733 -41.285 1.00 41.75 87 THR A C 1
ATOM 669 O O . THR A 1 87 ? 4.300 -26.895 -42.446 1.00 41.75 87 THR A O 1
ATOM 672 N N . ASN A 1 88 ? 3.943 -27.714 -40.385 1.00 40.25 88 ASN A N 1
ATOM 673 C CA . ASN A 1 88 ? 4.009 -29.111 -40.788 1.00 40.25 88 ASN A CA 1
ATOM 674 C C . ASN A 1 88 ? 2.809 -29.853 -40.197 1.00 40.25 88 ASN A C 1
ATOM 676 O O . ASN A 1 88 ? 2.685 -30.023 -38.982 1.00 40.25 88 ASN A O 1
ATOM 680 N N . GLU A 1 89 ? 1.893 -30.230 -41.080 1.00 46.53 89 GLU A N 1
ATOM 681 C CA . GLU A 1 89 ? 0.697 -31.000 -40.775 1.00 46.53 89 GLU A CA 1
ATOM 682 C C . GLU A 1 89 ? 1.098 -32.458 -40.537 1.00 46.53 89 GLU A C 1
ATOM 684 O O . GLU A 1 89 ? 1.197 -33.218 -41.491 1.00 46.53 89 GLU A O 1
ATOM 689 N N . HIS A 1 90 ? 1.380 -32.816 -39.280 1.00 47.31 90 HIS A N 1
ATOM 690 C CA . HIS A 1 90 ? 1.252 -34.148 -38.654 1.00 47.31 90 HIS A CA 1
ATOM 691 C C . HIS A 1 90 ? 2.325 -34.319 -37.579 1.00 47.31 90 HIS A C 1
ATOM 693 O O . HIS A 1 90 ? 3.444 -34.728 -37.877 1.00 47.31 90 HIS A O 1
ATOM 699 N N . SER A 1 91 ? 1.977 -34.036 -36.323 1.00 36.41 91 SER A N 1
ATOM 700 C CA . SER A 1 91 ? 2.579 -34.627 -35.118 1.00 36.41 91 SER A CA 1
ATOM 701 C C . SER A 1 91 ? 1.766 -34.165 -33.911 1.00 36.41 91 SER A C 1
ATOM 703 O O . SER A 1 91 ? 1.872 -33.016 -33.484 1.00 36.41 91 SER A O 1
ATOM 705 N N . GLU A 1 92 ? 0.933 -35.049 -33.367 1.00 44.09 92 GLU A N 1
ATOM 706 C CA . GLU A 1 92 ? 0.327 -34.860 -32.052 1.00 44.09 92 GLU A CA 1
ATOM 707 C C . GLU A 1 92 ? 1.442 -34.828 -30.998 1.00 44.09 92 GLU A C 1
ATOM 709 O O . GLU A 1 92 ? 1.999 -35.860 -30.628 1.00 44.09 92 GLU A O 1
ATOM 714 N N . SER A 1 93 ? 1.788 -33.635 -30.512 1.00 35.44 93 SER A N 1
ATOM 715 C CA . SER A 1 93 ? 2.499 -33.483 -29.247 1.00 35.44 93 SER A CA 1
ATOM 716 C C . SER A 1 93 ? 1.615 -32.705 -28.276 1.00 35.44 93 SER A C 1
ATOM 718 O O . SER A 1 93 ? 1.276 -31.531 -28.438 1.00 35.44 93 SER A O 1
ATOM 720 N N . THR A 1 94 ? 1.175 -33.419 -27.248 1.00 44.09 94 THR A N 1
ATOM 721 C CA . THR A 1 94 ? 0.651 -32.853 -26.013 1.00 44.09 94 THR A CA 1
ATOM 722 C C . THR A 1 94 ? 1.689 -31.899 -25.438 1.00 44.09 94 THR A C 1
ATOM 724 O O . THR A 1 94 ? 2.710 -32.366 -24.946 1.00 44.09 94 THR A O 1
ATOM 727 N N . LEU A 1 95 ? 1.438 -30.591 -25.552 1.00 40.44 95 LEU A N 1
ATOM 728 C CA . LEU A 1 95 ? 1.727 -29.508 -24.595 1.00 40.44 95 LEU A CA 1
ATOM 729 C C . LEU A 1 95 ? 1.536 -28.151 -25.304 1.00 40.44 95 LEU A C 1
ATOM 731 O O . LEU A 1 95 ? 2.467 -27.371 -25.464 1.00 40.44 95 LEU A O 1
ATOM 735 N N . ASN A 1 96 ? 0.303 -27.841 -25.710 1.00 36.06 96 ASN A N 1
ATOM 736 C CA . ASN A 1 96 ? -0.072 -26.487 -26.126 1.00 36.06 96 ASN A CA 1
ATOM 737 C C . ASN A 1 96 ? -0.954 -25.849 -25.050 1.00 36.06 96 ASN A C 1
ATOM 739 O O . ASN A 1 96 ? -2.176 -25.786 -25.171 1.00 36.06 96 ASN A O 1
ATOM 743 N N . VAL A 1 97 ? -0.328 -25.341 -23.984 1.00 39.09 97 VAL A N 1
ATOM 744 C CA . VAL A 1 97 ? -0.990 -24.377 -23.095 1.00 39.09 97 VAL A CA 1
ATOM 745 C C . VAL A 1 97 ? -0.770 -22.983 -23.673 1.00 39.09 97 VAL A C 1
ATOM 747 O O . VAL A 1 97 ? 0.158 -22.266 -23.325 1.00 39.09 97 VAL A O 1
ATOM 750 N N . MET A 1 98 ? -1.652 -22.653 -24.613 1.00 40.22 98 MET A N 1
ATOM 751 C CA . MET A 1 98 ? -2.266 -21.339 -24.798 1.00 40.22 98 MET A CA 1
ATOM 752 C C . MET A 1 98 ? -1.356 -20.114 -24.595 1.00 40.22 98 MET A C 1
ATOM 754 O O . MET A 1 98 ? -1.311 -19.492 -23.534 1.00 40.22 98 MET A O 1
ATOM 758 N N . SER A 1 99 ? -0.766 -19.669 -25.702 1.00 43.53 99 SER A N 1
ATOM 759 C CA . SER A 1 99 ? -0.477 -18.254 -25.937 1.00 43.53 99 SER A CA 1
ATOM 760 C C . SER A 1 99 ? -1.807 -17.483 -25.921 1.00 43.53 99 SER A C 1
ATOM 762 O O . SER A 1 99 ? -2.571 -17.549 -26.879 1.00 43.53 99 SER A O 1
ATOM 764 N N . GLY A 1 100 ? -2.123 -16.812 -24.805 1.00 42.25 100 GLY A N 1
ATOM 765 C CA . GLY A 1 100 ? -3.289 -15.925 -24.711 1.00 42.25 100 GLY A CA 1
ATOM 766 C C . GLY A 1 100 ? -3.937 -15.816 -23.330 1.00 42.25 100 GLY A C 1
ATOM 767 O O . GLY A 1 100 ? -5.058 -16.277 -23.165 1.00 42.25 100 GLY A O 1
ATOM 768 N N . LYS A 1 101 ? -3.289 -15.163 -22.352 1.00 43.09 101 LYS A N 1
ATOM 769 C CA . LYS A 1 101 ? -3.965 -14.576 -21.172 1.00 43.09 101 LYS A CA 1
ATOM 770 C C . LYS A 1 101 ? -3.216 -13.338 -20.659 1.00 43.09 101 LYS A C 1
ATOM 772 O O . LYS A 1 101 ? -2.438 -13.423 -19.718 1.00 43.09 101 LYS A O 1
ATOM 777 N N . LYS A 1 102 ? -3.496 -12.163 -21.228 1.00 52.62 102 LYS A N 1
ATOM 778 C CA . LYS A 1 102 ? -3.285 -10.880 -20.531 1.00 52.62 102 LYS A CA 1
ATOM 779 C C . LYS A 1 102 ? -4.489 -10.623 -19.617 1.00 52.62 102 LYS A C 1
ATOM 781 O O . LYS A 1 102 ? -5.349 -9.822 -19.969 1.00 52.62 102 LYS A O 1
ATOM 786 N N . THR A 1 103 ? -4.646 -11.374 -18.521 1.00 60.56 103 THR A N 1
ATOM 787 C CA . THR A 1 103 ? -5.738 -11.082 -17.554 1.00 60.56 103 THR A CA 1
ATOM 788 C C . THR A 1 103 ? -5.587 -11.691 -16.160 1.00 60.56 103 THR A C 1
ATOM 790 O O . THR A 1 103 ? -6.394 -11.375 -15.296 1.00 60.56 103 THR A O 1
ATOM 793 N N . GLN A 1 104 ? -4.617 -12.573 -15.902 1.00 74.88 104 GLN A N 1
ATOM 794 C CA . GLN A 1 104 ? -4.435 -13.129 -14.555 1.00 74.88 104 GLN A CA 1
ATOM 795 C C . GLN A 1 104 ? -3.181 -12.534 -13.912 1.00 74.88 104 GLN A C 1
ATOM 797 O O . GLN A 1 104 ? -2.131 -12.572 -14.559 1.00 74.88 104 GLN A O 1
ATOM 802 N N . PRO A 1 105 ? -3.278 -11.982 -12.685 1.00 84.81 105 PRO A N 1
ATOM 803 C CA . PRO A 1 105 ? -2.118 -11.461 -11.979 1.00 84.81 105 PRO A CA 1
ATOM 804 C C . PRO A 1 105 ? -1.121 -12.593 -11.744 1.00 84.81 105 PRO A C 1
ATOM 806 O O . PRO A 1 105 ? -1.492 -13.735 -11.450 1.00 84.81 105 PRO A O 1
ATOM 809 N N . SER A 1 106 ? 0.163 -12.286 -11.880 1.00 93.31 106 SER A N 1
ATOM 810 C CA . SER A 1 106 ? 1.224 -13.226 -11.539 1.00 93.31 106 SER A CA 1
ATOM 811 C C . SER A 1 106 ? 1.198 -13.571 -10.046 1.00 93.31 106 SER A C 1
ATOM 813 O O . SER A 1 106 ? 0.667 -12.830 -9.223 1.00 93.31 106 SER A O 1
ATOM 815 N N . MET A 1 107 ? 1.834 -14.681 -9.660 1.00 94.56 107 MET A N 1
ATOM 816 C CA . MET A 1 107 ? 1.948 -15.074 -8.244 1.00 94.56 107 MET A CA 1
ATOM 817 C C . MET A 1 107 ? 2.611 -13.985 -7.379 1.00 94.56 107 MET A C 1
ATOM 819 O O . MET A 1 107 ? 2.285 -13.839 -6.202 1.00 94.56 107 MET A O 1
ATOM 823 N N . TYR A 1 108 ? 3.544 -13.229 -7.967 1.00 95.69 108 TYR A N 1
ATOM 824 C CA . TYR A 1 108 ? 4.190 -12.084 -7.330 1.00 95.69 108 TYR A CA 1
ATOM 825 C C . TYR A 1 108 ? 3.190 -10.945 -7.084 1.00 95.69 108 TYR A C 1
ATOM 827 O O . TYR A 1 108 ? 3.047 -10.509 -5.943 1.00 95.69 108 TYR A O 1
ATOM 835 N N . GLU A 1 109 ? 2.466 -10.514 -8.122 1.00 95.88 109 GLU A N 1
ATOM 836 C CA . GLU A 1 109 ? 1.453 -9.454 -8.010 1.00 95.88 109 GLU A CA 1
ATOM 837 C C . GLU A 1 109 ? 0.350 -9.853 -7.032 1.00 95.88 109 GLU A C 1
ATOM 839 O O . GLU A 1 109 ? 0.002 -9.078 -6.151 1.00 95.88 109 GLU A O 1
ATOM 844 N N . GLN A 1 110 ? -0.110 -11.104 -7.092 1.00 96.56 110 GLN A N 1
ATOM 845 C CA . GLN A 1 110 ? -1.116 -11.623 -6.175 1.00 96.56 110 GLN A CA 1
ATOM 846 C C . GLN A 1 110 ? -0.678 -11.506 -4.707 1.00 96.56 110 GLN A C 1
ATOM 848 O O . GLN A 1 110 ? -1.452 -11.039 -3.875 1.00 96.56 110 GLN A O 1
ATOM 853 N N . LEU A 1 111 ? 0.550 -11.914 -4.358 1.00 97.00 111 LEU A N 1
ATOM 854 C CA . LEU A 1 111 ? 1.032 -11.782 -2.977 1.00 97.00 111 LEU A CA 1
ATOM 855 C C . LEU A 1 111 ? 1.269 -10.328 -2.568 1.00 97.00 111 LEU A C 1
ATOM 857 O O . LEU A 1 111 ? 0.994 -9.987 -1.417 1.00 97.00 111 LEU A O 1
ATOM 861 N N . ARG A 1 112 ? 1.764 -9.485 -3.480 1.00 97.69 112 ARG A N 1
ATOM 862 C CA . ARG A 1 112 ? 1.924 -8.044 -3.244 1.00 97.69 112 ARG A CA 1
ATOM 863 C C . ARG A 1 112 ? 0.575 -7.411 -2.903 1.00 97.69 112 ARG A C 1
ATOM 865 O O . ARG A 1 112 ? 0.455 -6.765 -1.866 1.00 97.69 112 ARG A O 1
ATOM 872 N N . ASP A 1 113 ? -0.435 -7.648 -3.730 1.00 97.81 113 ASP A N 1
ATOM 873 C CA . ASP A 1 113 ? -1.752 -7.025 -3.598 1.00 97.81 113 ASP A CA 1
ATOM 874 C C . ASP A 1 113 ? -2.473 -7.543 -2.340 1.00 97.81 113 ASP A C 1
ATOM 876 O O . ASP A 1 113 ? -3.006 -6.759 -1.558 1.00 97.81 113 ASP A O 1
ATOM 880 N N . ILE A 1 114 ? -2.367 -8.845 -2.038 1.00 98.38 114 ILE A N 1
ATOM 881 C CA . ILE A 1 114 ? -2.882 -9.416 -0.781 1.00 98.38 114 ILE A CA 1
ATOM 882 C C . ILE A 1 114 ? -2.170 -8.819 0.440 1.00 98.38 114 ILE A C 1
ATOM 884 O O . ILE A 1 114 ? -2.810 -8.596 1.471 1.00 98.38 114 ILE A O 1
ATOM 888 N N . ALA A 1 115 ? -0.862 -8.565 0.375 1.00 98.56 115 ALA A N 1
ATOM 889 C CA . ALA A 1 115 ? -0.152 -7.915 1.474 1.00 98.56 115 ALA A CA 1
ATOM 890 C C . ALA A 1 115 ? -0.654 -6.479 1.689 1.00 98.56 115 ALA A C 1
ATOM 892 O O . ALA A 1 115 ? -0.926 -6.106 2.830 1.00 98.56 115 ALA A O 1
ATOM 893 N N . ILE A 1 116 ? -0.844 -5.710 0.611 1.00 98.69 116 ILE A N 1
ATOM 894 C CA . ILE A 1 116 ? -1.392 -4.346 0.660 1.00 98.69 116 ILE A CA 1
ATOM 895 C C . ILE A 1 116 ? -2.801 -4.339 1.269 1.00 98.69 116 ILE A C 1
ATOM 897 O O . ILE A 1 116 ? -3.071 -3.563 2.189 1.00 98.69 116 ILE A O 1
ATOM 901 N N . ASP A 1 117 ? -3.678 -5.245 0.836 1.00 98.56 117 ASP A N 1
ATOM 902 C CA . ASP A 1 117 ? -5.034 -5.359 1.381 1.00 98.56 117 ASP A CA 1
ATOM 903 C C . ASP A 1 117 ? -5.023 -5.640 2.888 1.00 98.56 117 ASP A C 1
ATOM 905 O O . ASP A 1 117 ? -5.809 -5.072 3.651 1.00 98.56 117 ASP A O 1
ATOM 909 N N . ASN A 1 118 ? -4.118 -6.507 3.349 1.00 98.56 118 ASN A N 1
ATOM 910 C CA . ASN A 1 118 ? -4.024 -6.843 4.768 1.00 98.56 118 ASN A CA 1
ATOM 911 C C . ASN A 1 118 ? -3.352 -5.743 5.598 1.00 98.56 118 ASN A C 1
ATOM 913 O O . ASN A 1 118 ? -3.712 -5.588 6.764 1.00 98.56 118 ASN A O 1
ATOM 917 N N . ILE A 1 119 ? -2.462 -4.931 5.015 1.00 98.56 119 ILE A N 1
ATOM 918 C CA . ILE A 1 119 ? -2.002 -3.677 5.634 1.00 98.56 119 ILE A CA 1
ATOM 919 C C . ILE A 1 119 ? -3.200 -2.753 5.855 1.00 98.56 119 ILE A C 1
ATOM 921 O O . ILE A 1 119 ? -3.404 -2.277 6.969 1.00 98.56 119 ILE A O 1
ATOM 925 N N . CYS A 1 120 ? -4.036 -2.556 4.833 1.00 98.44 120 CYS A N 1
ATOM 926 C CA . CYS A 1 120 ? -5.216 -1.699 4.931 1.00 98.44 120 CYS A CA 1
ATOM 927 C C . CYS A 1 120 ? -6.184 -2.177 6.025 1.00 98.44 120 CYS A C 1
ATOM 929 O O . CYS A 1 120 ? -6.638 -1.376 6.843 1.00 98.44 120 CYS A O 1
ATOM 931 N N . ARG A 1 121 ? -6.452 -3.489 6.097 1.00 98.38 121 ARG A N 1
ATOM 932 C CA . ARG A 1 121 ? -7.257 -4.096 7.176 1.00 98.38 121 ARG A CA 1
ATOM 933 C C . ARG A 1 121 ? -6.643 -3.866 8.552 1.00 98.38 121 ARG A C 1
ATOM 935 O O . ARG A 1 121 ? -7.349 -3.472 9.477 1.00 98.38 121 ARG A O 1
ATOM 942 N N . CYS A 1 122 ? -5.334 -4.089 8.677 1.00 98.25 122 CYS A N 1
ATOM 943 C CA . CYS A 1 122 ? -4.594 -3.911 9.922 1.00 98.25 122 CYS A CA 1
ATOM 944 C C . CYS A 1 122 ? -4.679 -2.466 10.425 1.00 98.25 122 CYS A C 1
ATOM 946 O O . CYS A 1 122 ? -5.030 -2.244 11.581 1.00 98.25 122 CYS A O 1
ATOM 948 N N . LEU A 1 123 ? -4.439 -1.486 9.550 1.00 98.25 123 LEU A N 1
ATOM 949 C CA . LEU A 1 123 ? -4.531 -0.064 9.881 1.00 98.25 123 LEU A CA 1
ATOM 950 C C . LEU A 1 123 ? -5.960 0.351 10.246 1.00 98.25 123 LEU A C 1
ATOM 952 O O . LEU A 1 123 ? -6.163 1.025 11.253 1.00 98.25 123 LEU A O 1
ATOM 956 N N . LYS A 1 124 ? -6.960 -0.105 9.480 1.00 97.94 124 LYS A N 1
ATOM 957 C CA . LYS A 1 124 ? -8.372 0.180 9.767 1.00 97.94 124 LYS A CA 1
ATOM 958 C C . LYS A 1 124 ? -8.805 -0.371 11.125 1.00 97.94 124 LYS A C 1
ATOM 960 O O . LYS A 1 124 ? -9.497 0.319 11.865 1.00 97.94 124 LYS A O 1
ATOM 965 N N . ALA A 1 125 ? -8.392 -1.593 11.464 1.00 97.94 125 ALA A N 1
ATOM 966 C CA . ALA A 1 125 ? -8.641 -2.161 12.785 1.00 97.94 125 ALA A CA 1
ATOM 967 C C . ALA A 1 125 ? -7.872 -1.401 13.878 1.00 97.94 125 ALA A C 1
ATOM 969 O O . ALA A 1 125 ? -8.425 -1.117 14.939 1.00 97.94 125 ALA A O 1
ATOM 970 N N . GLY A 1 126 ? -6.621 -1.024 13.606 1.00 97.38 126 GLY A N 1
ATOM 971 C CA . GLY A 1 126 ? -5.763 -0.290 14.533 1.00 97.38 126 GLY A CA 1
ATOM 972 C C . GLY A 1 126 ? -6.315 1.068 14.947 1.00 97.38 126 GLY A C 1
ATOM 973 O O . GLY A 1 126 ? -6.201 1.416 16.115 1.00 97.38 126 GLY A O 1
ATOM 974 N N . LEU A 1 127 ? -7.022 1.771 14.057 1.00 96.75 127 LEU A N 1
ATOM 975 C CA . LEU A 1 127 ? -7.687 3.042 14.379 1.00 96.75 127 LEU A CA 1
ATOM 976 C C . LEU A 1 127 ? -8.692 2.944 15.542 1.00 96.75 127 LEU A C 1
ATOM 978 O O . LEU A 1 127 ? -9.044 3.966 16.125 1.00 96.75 127 LEU A O 1
ATOM 982 N N . THR A 1 128 ? -9.154 1.740 15.898 1.00 96.00 128 THR A N 1
ATOM 983 C CA . THR A 1 128 ? -10.051 1.533 17.050 1.00 96.00 128 THR A CA 1
ATOM 984 C C . THR A 1 128 ? -9.331 1.545 18.402 1.00 96.00 128 THR A C 1
ATOM 986 O O . THR A 1 128 ? -9.986 1.709 19.429 1.00 96.00 128 THR A O 1
ATOM 989 N N . VAL A 1 129 ? -8.005 1.373 18.411 1.00 96.25 129 VAL A N 1
ATOM 990 C CA . VAL A 1 129 ? -7.174 1.286 19.626 1.00 96.25 129 VAL A CA 1
ATOM 991 C C . VAL A 1 129 ? -6.074 2.343 19.686 1.00 96.25 129 VAL A C 1
ATOM 993 O O . VAL A 1 129 ? -5.724 2.785 20.775 1.00 96.25 129 VAL A O 1
ATOM 996 N N . ASP A 1 130 ? -5.555 2.768 18.536 1.00 96.19 130 ASP A N 1
ATOM 997 C CA . ASP A 1 130 ? -4.533 3.799 18.402 1.00 96.19 130 ASP A CA 1
ATOM 998 C C . ASP A 1 130 ? -4.898 4.721 17.234 1.00 96.19 130 ASP A C 1
ATOM 1000 O O . ASP A 1 130 ? -4.903 4.326 16.065 1.00 96.19 130 ASP A O 1
ATOM 1004 N N . THR A 1 131 ? -5.206 5.977 17.553 1.00 94.06 131 THR A N 1
ATOM 1005 C CA . THR A 1 131 ? -5.631 6.958 16.557 1.00 94.06 131 THR A CA 1
ATOM 1006 C C . THR A 1 131 ? -4.484 7.458 15.689 1.00 94.06 131 THR A C 1
ATOM 1008 O O . THR A 1 131 ? -4.782 7.970 14.614 1.00 94.06 131 THR A O 1
ATOM 1011 N N . VAL A 1 132 ? -3.219 7.313 16.105 1.00 95.25 132 VAL A N 1
ATOM 1012 C CA . VAL A 1 132 ? -2.038 7.803 15.365 1.00 95.25 132 VAL A CA 1
ATOM 1013 C C . VAL A 1 132 ? -1.314 6.705 14.578 1.00 95.25 132 VAL A C 1
ATOM 1015 O O . VAL A 1 132 ? -0.288 6.961 13.942 1.00 95.25 132 VAL A O 1
ATOM 1018 N N . ILE A 1 133 ? -1.841 5.475 14.589 1.00 96.94 133 ILE A N 1
ATOM 1019 C CA . ILE A 1 133 ? -1.203 4.315 13.953 1.00 96.94 133 ILE A CA 1
ATOM 1020 C C . ILE A 1 133 ? -0.969 4.517 12.451 1.00 96.94 133 ILE A C 1
ATOM 1022 O O . ILE A 1 133 ? 0.043 4.066 11.913 1.00 96.94 133 ILE A O 1
ATOM 1026 N N . VAL A 1 134 ? -1.888 5.206 11.767 1.00 97.62 134 VAL A N 1
ATOM 1027 C CA . VAL A 1 134 ? -1.796 5.436 10.322 1.00 97.62 134 VAL A CA 1
ATOM 1028 C C . VAL A 1 134 ? -0.715 6.464 10.029 1.00 97.62 134 VAL A C 1
ATOM 1030 O O . VAL A 1 134 ? 0.133 6.219 9.180 1.00 97.62 134 VAL A O 1
ATOM 1033 N N . GLU A 1 135 ? -0.681 7.569 10.767 1.00 96.12 135 GLU A N 1
ATOM 1034 C CA . GLU A 1 1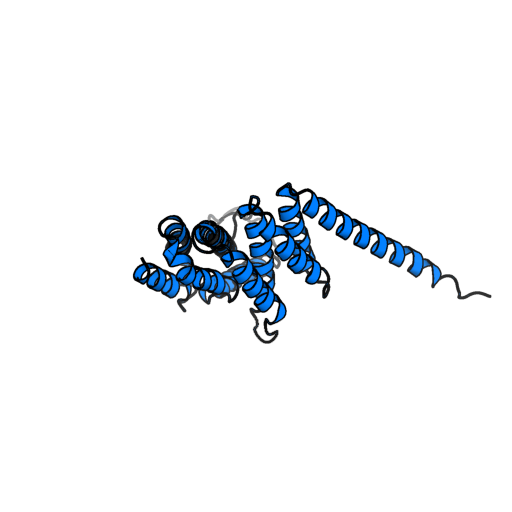35 ? 0.349 8.599 10.657 1.00 96.12 135 GLU A CA 1
ATOM 1035 C C . GLU A 1 135 ? 1.749 8.011 10.906 1.00 96.12 135 GLU A C 1
ATOM 1037 O O . GLU A 1 135 ? 2.666 8.223 10.109 1.00 96.12 135 GLU A O 1
ATOM 1042 N N . ALA A 1 136 ? 1.901 7.189 11.950 1.00 96.44 136 ALA A N 1
ATOM 1043 C CA . ALA A 1 136 ? 3.149 6.484 12.240 1.00 96.44 136 ALA A CA 1
ATOM 1044 C C . ALA A 1 136 ? 3.551 5.517 11.109 1.00 96.44 136 ALA A C 1
ATOM 1046 O O . ALA A 1 136 ? 4.726 5.428 10.734 1.00 96.44 136 ALA A O 1
ATOM 1047 N N . PHE A 1 137 ? 2.580 4.810 10.527 1.00 97.75 137 PHE A N 1
ATOM 1048 C CA . PHE A 1 137 ? 2.819 3.922 9.394 1.00 97.75 137 PHE A CA 1
ATOM 1049 C C . PHE A 1 137 ? 3.235 4.685 8.130 1.00 97.75 137 PHE A C 1
ATOM 1051 O O . PHE A 1 137 ? 4.198 4.298 7.470 1.00 97.75 137 PHE A O 1
ATOM 1058 N N . LEU A 1 138 ? 2.563 5.791 7.809 1.00 97.62 138 LEU A N 1
ATOM 1059 C CA . LEU A 1 138 ? 2.892 6.639 6.662 1.00 97.62 138 LEU A CA 1
ATOM 1060 C C . LEU A 1 138 ? 4.277 7.274 6.809 1.00 97.62 138 LEU A C 1
ATOM 1062 O O . LEU A 1 138 ? 5.043 7.284 5.847 1.00 97.62 138 LEU A O 1
ATOM 1066 N N . ALA A 1 139 ? 4.646 7.715 8.014 1.00 96.06 139 ALA A N 1
ATOM 1067 C CA . ALA A 1 139 ? 6.002 8.174 8.301 1.00 96.06 139 ALA A CA 1
ATOM 1068 C C . ALA A 1 139 ? 7.033 7.059 8.051 1.00 96.06 139 ALA A C 1
ATOM 1070 O O . ALA A 1 139 ? 8.067 7.285 7.422 1.00 96.06 139 ALA A O 1
ATOM 1071 N N . SER A 1 140 ? 6.728 5.826 8.470 1.00 95.44 140 SER A N 1
ATOM 1072 C CA . SER A 1 140 ? 7.568 4.661 8.183 1.00 95.44 140 SER A CA 1
ATOM 1073 C C . SER A 1 140 ? 7.695 4.371 6.682 1.00 95.44 140 SER A C 1
ATOM 1075 O O . SER A 1 140 ? 8.782 3.982 6.251 1.00 95.44 140 SER A O 1
ATOM 1077 N N . LEU A 1 141 ? 6.623 4.517 5.898 1.00 95.44 141 LEU A N 1
ATOM 1078 C CA . LEU A 1 141 ? 6.660 4.341 4.444 1.00 95.44 141 LEU A CA 1
ATOM 1079 C C . LEU A 1 141 ? 7.485 5.436 3.766 1.00 95.44 141 LEU A C 1
ATOM 1081 O O . LEU A 1 141 ? 8.363 5.124 2.967 1.00 95.44 141 LEU A O 1
ATOM 1085 N N . SER A 1 142 ? 7.244 6.699 4.126 1.00 94.88 142 SER A N 1
ATOM 1086 C CA . SER A 1 142 ? 7.966 7.856 3.590 1.00 94.88 142 SER A CA 1
ATOM 1087 C C . SER A 1 142 ? 9.469 7.736 3.850 1.00 94.88 142 SER A C 1
ATOM 1089 O O . SER A 1 142 ? 10.272 7.781 2.919 1.00 94.88 142 SER A O 1
ATOM 1091 N N . ASN A 1 143 ? 9.862 7.432 5.093 1.00 92.88 143 ASN A N 1
ATOM 1092 C CA . ASN A 1 143 ? 11.264 7.193 5.440 1.00 92.88 143 ASN A CA 1
ATOM 1093 C C . ASN A 1 143 ? 11.885 6.102 4.564 1.00 92.88 143 ASN A C 1
ATOM 1095 O O . ASN A 1 143 ? 13.001 6.252 4.071 1.00 92.88 143 ASN A O 1
ATOM 1099 N N . ARG A 1 144 ? 11.166 4.997 4.336 1.00 89.94 144 ARG A N 1
ATOM 1100 C CA . ARG A 1 144 ? 11.692 3.896 3.529 1.00 89.94 144 ARG A CA 1
ATOM 1101 C C . ARG A 1 144 ? 11.770 4.238 2.040 1.00 89.94 144 ARG A C 1
ATOM 1103 O O . ARG A 1 144 ? 12.710 3.784 1.395 1.00 89.94 144 ARG A O 1
ATOM 1110 N N . LEU A 1 145 ? 10.848 5.054 1.530 1.00 90.19 145 LEU A N 1
ATOM 1111 C CA . LEU A 1 145 ? 10.830 5.547 0.152 1.00 90.19 145 LEU A CA 1
ATOM 1112 C C . LEU A 1 145 ? 12.037 6.443 -0.169 1.00 90.19 145 LEU A C 1
ATOM 1114 O O . LEU A 1 145 ? 12.565 6.359 -1.274 1.00 90.19 145 LEU A O 1
ATOM 1118 N N . TYR A 1 146 ? 12.481 7.275 0.782 1.00 85.06 146 TYR A N 1
ATOM 1119 C CA . TYR A 1 146 ? 13.573 8.238 0.563 1.00 85.06 146 TYR A CA 1
ATOM 1120 C C . TYR A 1 146 ? 14.955 7.755 1.024 1.00 85.06 146 TYR A C 1
ATOM 1122 O O . TYR A 1 146 ? 15.961 8.207 0.488 1.00 85.06 146 TYR A O 1
ATOM 1130 N N . ILE A 1 147 ? 15.029 6.838 1.996 1.00 81.88 147 ILE A N 1
ATOM 1131 C CA . ILE A 1 147 ? 16.305 6.340 2.549 1.00 81.88 147 ILE A CA 1
ATOM 1132 C C . ILE A 1 147 ? 16.775 5.053 1.844 1.00 81.88 147 ILE A C 1
ATOM 1134 O O . ILE A 1 147 ? 17.890 4.592 2.092 1.00 81.88 147 ILE A O 1
ATOM 1138 N N . SER A 1 148 ? 15.956 4.421 0.988 1.00 66.94 148 SER A N 1
ATOM 1139 C CA . SER A 1 148 ? 16.329 3.138 0.374 1.00 66.94 148 SER A CA 1
ATOM 1140 C C . SER A 1 148 ? 17.668 3.239 -0.362 1.00 66.94 148 SER A C 1
ATOM 1142 O O . SER A 1 148 ? 17.814 4.028 -1.292 1.00 66.94 148 SER A O 1
ATOM 1144 N N . GLN A 1 149 ? 18.638 2.434 0.071 1.00 55.97 149 GLN A N 1
ATOM 1145 C CA . GLN A 1 149 ? 19.996 2.446 -0.458 1.00 55.97 149 GLN A CA 1
ATOM 1146 C C . GLN A 1 149 ? 20.004 1.926 -1.901 1.00 55.97 149 GLN A C 1
ATOM 1148 O O . GLN A 1 149 ? 19.532 0.822 -2.167 1.00 55.97 149 GLN A O 1
ATOM 1153 N N . GLU A 1 150 ? 20.593 2.697 -2.815 1.00 56.03 150 GLU A N 1
ATOM 1154 C CA . GLU A 1 150 ? 20.757 2.359 -4.240 1.00 56.03 150 GLU A CA 1
ATOM 1155 C C . GLU A 1 150 ? 21.677 1.140 -4.488 1.00 56.03 150 GLU A C 1
ATOM 1157 O O . GLU A 1 150 ? 21.870 0.720 -5.626 1.00 56.03 150 GLU A O 1
ATOM 1162 N N . SER A 1 151 ? 22.250 0.545 -3.434 1.00 54.00 151 SER A N 1
ATOM 1163 C CA . SER A 1 151 ? 23.238 -0.538 -3.510 1.00 54.00 151 SER A CA 1
ATOM 1164 C C . SER A 1 151 ? 22.652 -1.956 -3.587 1.00 54.00 151 SER A C 1
ATOM 1166 O O . SER A 1 151 ? 23.404 -2.900 -3.841 1.00 54.00 151 SER A O 1
ATOM 1168 N N . ASP A 1 152 ? 21.339 -2.138 -3.400 1.00 69.69 152 ASP A N 1
ATOM 1169 C CA . ASP A 1 152 ? 20.679 -3.449 -3.494 1.00 69.69 152 ASP A CA 1
ATOM 1170 C C . ASP A 1 152 ? 19.985 -3.631 -4.858 1.00 69.69 152 ASP A C 1
ATOM 1172 O O . ASP A 1 152 ? 19.212 -2.786 -5.308 1.00 69.69 152 ASP A O 1
ATOM 1176 N N . LYS A 1 153 ? 20.227 -4.768 -5.524 1.00 72.69 153 LYS A N 1
ATOM 1177 C CA . LYS A 1 153 ? 19.698 -5.071 -6.870 1.00 72.69 153 LYS A CA 1
ATOM 1178 C C . LYS A 1 153 ? 18.167 -5.085 -6.913 1.00 72.69 153 LYS A C 1
ATOM 1180 O O . LYS A 1 153 ? 17.573 -4.825 -7.958 1.00 72.69 153 LYS A O 1
ATOM 1185 N N . ASP A 1 154 ? 17.533 -5.365 -5.779 1.00 81.31 154 ASP A N 1
ATOM 1186 C CA . ASP A 1 154 ? 16.080 -5.434 -5.645 1.00 81.31 154 ASP A CA 1
ATOM 1187 C C . ASP A 1 154 ? 15.484 -4.157 -5.000 1.00 81.31 154 ASP A C 1
ATOM 1189 O O . ASP A 1 154 ? 14.282 -4.099 -4.735 1.00 81.31 154 ASP A O 1
ATOM 1193 N N . ALA A 1 155 ? 16.290 -3.101 -4.793 1.00 84.75 155 ALA A N 1
ATOM 1194 C CA . ALA A 1 155 ? 15.861 -1.848 -4.156 1.00 84.75 155 ALA A CA 1
ATOM 1195 C C . ALA A 1 155 ? 14.727 -1.133 -4.907 1.00 84.75 155 ALA A C 1
ATOM 1197 O O . ALA A 1 155 ? 13.894 -0.485 -4.281 1.00 84.75 155 ALA A O 1
ATOM 1198 N N . HIS A 1 156 ? 14.645 -1.300 -6.230 1.00 88.69 156 HIS A N 1
ATOM 1199 C CA . HIS A 1 156 ? 13.600 -0.711 -7.075 1.00 88.69 156 HIS A CA 1
ATOM 1200 C C . HIS A 1 156 ? 12.178 -1.203 -6.741 1.00 88.69 156 HIS A C 1
ATOM 1202 O O . HIS A 1 156 ? 11.206 -0.525 -7.068 1.00 88.69 156 HIS A O 1
ATOM 1208 N N . LEU A 1 157 ? 12.038 -2.345 -6.057 1.00 92.50 157 LEU A N 1
ATOM 1209 C CA . LEU A 1 157 ? 10.741 -2.844 -5.588 1.00 92.50 157 LEU A CA 1
ATOM 1210 C C . LEU A 1 157 ? 10.164 -1.995 -4.453 1.00 92.50 157 LEU A C 1
ATOM 1212 O O . LEU A 1 157 ? 8.950 -1.893 -4.312 1.00 92.50 157 LEU A O 1
ATOM 1216 N N . ILE A 1 158 ? 11.029 -1.383 -3.639 1.00 93.44 158 ILE A N 1
ATOM 1217 C CA . ILE A 1 158 ? 10.625 -0.580 -2.483 1.00 93.44 158 ILE A CA 1
ATOM 1218 C C . ILE A 1 158 ? 9.727 0.591 -2.908 1.00 93.44 158 ILE A C 1
ATOM 1220 O O . ILE A 1 158 ? 8.615 0.680 -2.376 1.00 93.44 158 ILE A O 1
ATOM 1224 N N . PRO A 1 159 ? 10.132 1.474 -3.846 1.00 94.06 159 PRO A N 1
ATOM 1225 C CA . PRO A 1 159 ? 9.269 2.562 -4.280 1.00 94.06 159 PRO A CA 1
ATOM 1226 C C . PRO A 1 159 ? 8.002 2.076 -4.995 1.00 94.06 159 PRO A C 1
ATOM 1228 O O . PRO A 1 159 ? 6.938 2.611 -4.697 1.00 94.06 159 PRO A O 1
ATOM 1231 N N . ASP A 1 160 ? 8.063 1.045 -5.855 1.00 95.00 160 ASP A N 1
ATOM 1232 C CA . ASP A 1 160 ? 6.861 0.497 -6.523 1.00 95.00 160 ASP A CA 1
ATOM 1233 C C . ASP A 1 160 ? 5.821 0.024 -5.497 1.00 95.00 160 ASP A C 1
ATOM 1235 O O . ASP A 1 160 ? 4.667 0.458 -5.516 1.00 95.00 160 ASP A O 1
ATOM 1239 N N . HIS A 1 161 ? 6.240 -0.810 -4.543 1.00 96.94 161 HIS A N 1
ATOM 1240 C CA . HIS A 1 161 ? 5.342 -1.332 -3.521 1.00 96.94 161 HIS A CA 1
ATOM 1241 C C . HIS A 1 161 ? 4.811 -0.236 -2.595 1.00 96.94 161 HIS A C 1
ATOM 1243 O O . HIS A 1 161 ? 3.642 -0.269 -2.210 1.00 96.94 161 HIS A O 1
ATOM 1249 N N . THR A 1 162 ? 5.661 0.726 -2.227 1.00 97.12 162 THR A N 1
ATOM 1250 C CA . THR A 1 162 ? 5.287 1.821 -1.325 1.00 97.12 162 THR A CA 1
ATOM 1251 C C . THR A 1 162 ? 4.235 2.717 -1.967 1.00 97.12 162 THR A C 1
ATOM 1253 O O . THR A 1 162 ? 3.222 3.005 -1.336 1.00 97.12 162 THR A O 1
ATOM 1256 N N . ILE A 1 163 ? 4.428 3.106 -3.231 1.00 97.69 163 ILE A N 1
ATOM 1257 C CA . ILE A 1 163 ? 3.479 3.950 -3.965 1.00 97.69 163 ILE A CA 1
ATOM 1258 C C . ILE A 1 163 ? 2.126 3.237 -4.104 1.00 97.69 163 ILE A C 1
ATOM 1260 O O . ILE A 1 163 ? 1.101 3.830 -3.776 1.00 97.69 163 ILE A O 1
ATOM 1264 N N . ARG A 1 164 ? 2.103 1.949 -4.479 1.00 98.06 164 ARG A N 1
ATOM 1265 C CA . ARG A 1 164 ? 0.854 1.156 -4.523 1.00 98.06 164 ARG A CA 1
ATOM 1266 C C . ARG A 1 164 ? 0.164 1.090 -3.165 1.00 98.06 164 ARG A C 1
ATOM 1268 O O . ARG A 1 164 ? -1.042 1.297 -3.072 1.00 98.06 164 ARG A O 1
ATOM 1275 N N . ALA A 1 165 ? 0.922 0.829 -2.100 1.00 98.31 165 ALA A N 1
ATOM 1276 C CA . ALA A 1 165 ? 0.364 0.777 -0.755 1.00 98.31 165 ALA A CA 1
ATOM 1277 C C . ALA A 1 165 ? -0.294 2.110 -0.368 1.00 98.31 165 ALA A C 1
ATOM 1279 O O . ALA A 1 165 ? -1.397 2.100 0.167 1.00 98.31 165 ALA A O 1
ATOM 1280 N N . LEU A 1 166 ? 0.333 3.247 -0.686 1.00 98.44 166 LEU A N 1
ATOM 1281 C CA . LEU A 1 166 ? -0.212 4.580 -0.415 1.00 98.44 166 LEU A CA 1
ATOM 1282 C C . LEU A 1 166 ? -1.595 4.791 -1.054 1.00 98.44 166 LEU A C 1
ATOM 1284 O O . LEU A 1 166 ? -2.529 5.181 -0.354 1.00 98.44 166 LEU A O 1
ATOM 1288 N N . GLY A 1 167 ? -1.764 4.487 -2.344 1.00 98.00 167 GLY A N 1
ATOM 1289 C CA . GLY A 1 167 ? -3.062 4.659 -3.006 1.00 98.00 167 GLY A CA 1
ATOM 1290 C C . GLY A 1 167 ? -4.142 3.710 -2.476 1.00 98.00 167 GLY A C 1
ATOM 1291 O O . GLY A 1 167 ? -5.276 4.132 -2.244 1.00 98.00 167 GLY A O 1
ATOM 1292 N N . HIS A 1 168 ? -3.796 2.455 -2.175 1.00 98.31 168 HIS A N 1
ATOM 1293 C CA . HIS A 1 168 ? -4.738 1.515 -1.554 1.00 98.31 168 HIS A CA 1
ATOM 1294 C C . HIS A 1 168 ? -5.145 1.937 -0.137 1.00 98.31 168 HIS A C 1
ATOM 1296 O O . HIS A 1 168 ? -6.321 1.834 0.215 1.00 98.31 168 HIS A O 1
ATOM 1302 N N . ILE A 1 169 ? -4.206 2.446 0.669 1.00 98.19 169 ILE A N 1
ATOM 1303 C CA . ILE A 1 169 ? -4.497 2.968 2.011 1.00 98.19 169 ILE A CA 1
ATOM 1304 C C . ILE A 1 169 ? -5.462 4.150 1.912 1.00 98.19 169 ILE A C 1
ATOM 1306 O O . ILE A 1 169 ? -6.429 4.191 2.674 1.00 98.19 169 ILE A O 1
ATOM 1310 N N . ALA A 1 170 ? -5.255 5.063 0.956 1.00 97.50 170 ALA A N 1
ATOM 1311 C CA . ALA A 1 170 ? -6.175 6.172 0.717 1.00 97.50 170 ALA A CA 1
ATOM 1312 C C . ALA A 1 170 ? -7.596 5.664 0.427 1.00 97.50 170 ALA A C 1
ATOM 1314 O O . ALA A 1 170 ? -8.547 6.064 1.094 1.00 97.50 170 ALA A O 1
ATOM 1315 N N . VAL A 1 171 ? -7.756 4.710 -0.493 1.00 97.19 171 VAL A N 1
ATOM 1316 C CA . VAL A 1 171 ? -9.078 4.149 -0.819 1.00 97.19 171 VAL A CA 1
ATOM 1317 C C . VAL A 1 171 ? -9.708 3.429 0.380 1.00 97.19 171 VAL A C 1
ATOM 1319 O O . VAL A 1 171 ? -10.882 3.644 0.690 1.00 97.19 171 VAL A O 1
ATOM 1322 N N . ALA A 1 172 ? -8.943 2.593 1.083 1.00 97.56 172 ALA A N 1
ATOM 1323 C CA . ALA A 1 172 ? -9.442 1.798 2.202 1.00 97.56 172 ALA A CA 1
ATOM 1324 C C . ALA A 1 172 ? -9.846 2.644 3.421 1.00 97.56 172 ALA A C 1
ATOM 1326 O O . ALA A 1 172 ? -10.744 2.252 4.176 1.00 97.56 172 ALA A O 1
ATOM 1327 N N . LEU A 1 173 ? -9.190 3.793 3.605 1.00 96.50 173 LEU A N 1
ATOM 1328 C CA . LEU A 1 173 ? -9.412 4.734 4.701 1.00 96.50 173 LEU A CA 1
ATOM 1329 C C . LEU A 1 173 ? -10.087 6.030 4.228 1.00 96.50 173 LEU A C 1
ATOM 1331 O O . LEU A 1 173 ? -9.919 7.074 4.856 1.00 96.50 173 LEU A O 1
ATOM 1335 N N . ARG A 1 174 ? -10.895 5.971 3.157 1.00 95.38 174 ARG A N 1
ATOM 1336 C CA . ARG A 1 174 ? -11.593 7.145 2.599 1.00 95.38 174 ARG A CA 1
ATOM 1337 C C . ARG A 1 174 ? -12.426 7.941 3.598 1.00 95.38 174 ARG A C 1
ATOM 1339 O O . ARG A 1 174 ? -12.503 9.160 3.504 1.00 95.38 174 ARG A O 1
ATOM 1346 N N . ASP A 1 175 ? -12.972 7.254 4.596 1.00 93.19 175 ASP A N 1
ATOM 1347 C CA . ASP A 1 175 ? -13.796 7.850 5.648 1.00 93.19 175 ASP A CA 1
ATOM 1348 C C . ASP A 1 175 ? -12.944 8.458 6.787 1.00 93.19 175 ASP A C 1
ATOM 1350 O O . ASP A 1 175 ? -13.473 8.867 7.816 1.00 93.19 175 ASP A O 1
ATOM 1354 N N . THR A 1 176 ? -11.613 8.511 6.630 1.00 93.19 176 THR A N 1
ATOM 1355 C CA . THR A 1 176 ? -10.652 9.084 7.589 1.00 93.19 176 THR A CA 1
ATOM 1356 C C . THR A 1 176 ? -9.880 10.244 6.932 1.00 93.19 176 THR A C 1
ATOM 1358 O O . THR A 1 176 ? -8.734 10.067 6.518 1.00 93.19 176 THR A O 1
ATOM 1361 N N . PRO A 1 177 ? -10.464 11.458 6.833 1.00 86.00 177 PRO A N 1
ATOM 1362 C CA . PRO A 1 177 ? -9.917 12.552 6.018 1.00 86.00 177 PRO A CA 1
ATOM 1363 C C . PRO A 1 177 ? -8.468 12.940 6.337 1.00 86.00 177 PRO A C 1
ATOM 1365 O O . PRO A 1 177 ? -7.703 13.242 5.425 1.00 86.00 177 PRO A O 1
ATOM 1368 N N . LYS A 1 178 ? -8.066 12.855 7.612 1.00 89.75 178 LYS A N 1
ATOM 1369 C CA . LYS A 1 178 ? -6.701 13.156 8.082 1.00 89.75 178 LYS A CA 1
ATOM 1370 C C . LYS A 1 178 ? -5.599 12.285 7.458 1.00 89.75 178 LYS A C 1
ATOM 1372 O O . LYS A 1 178 ? -4.430 12.633 7.539 1.00 89.75 178 LYS A O 1
ATOM 1377 N N . VAL A 1 179 ? -5.961 11.157 6.845 1.00 92.50 179 VAL A N 1
ATOM 1378 C CA . VAL A 1 179 ? -5.025 10.237 6.180 1.00 92.50 179 VAL A CA 1
ATOM 1379 C C . VAL A 1 179 ? -4.694 10.692 4.755 1.00 92.50 179 VAL A C 1
ATOM 1381 O O . VAL A 1 179 ? -3.624 10.378 4.242 1.00 92.50 179 VAL A O 1
ATOM 1384 N N . MET A 1 180 ? -5.587 11.449 4.113 1.00 94.94 180 MET A N 1
ATOM 1385 C CA . MET A 1 180 ? -5.483 11.767 2.686 1.00 94.94 180 MET A CA 1
ATOM 1386 C C . MET A 1 180 ? -4.357 12.734 2.361 1.00 94.94 180 MET A C 1
ATOM 1388 O O . MET A 1 180 ? -3.596 12.505 1.425 1.00 94.94 180 MET A O 1
ATOM 1392 N N . GLU A 1 181 ? -4.260 13.815 3.130 1.00 95.50 181 GLU A N 1
ATOM 1393 C CA . GLU A 1 181 ? -3.299 14.883 2.871 1.00 95.50 181 GLU A CA 1
ATOM 1394 C C . GLU A 1 181 ? -1.843 14.395 2.995 1.00 95.50 181 GLU A C 1
ATOM 1396 O O . GLU A 1 181 ? -1.086 14.607 2.047 1.00 95.50 181 GLU A O 1
ATOM 1401 N N . PRO A 1 182 ? -1.436 13.647 4.044 1.00 96.81 182 PRO A N 1
ATOM 1402 C CA . PRO A 1 182 ? -0.088 13.082 4.100 1.00 96.81 182 PRO A CA 1
ATOM 1403 C C . PRO A 1 182 ? 0.229 12.148 2.924 1.00 96.81 182 PRO A C 1
ATOM 1405 O O . PRO A 1 182 ? 1.342 12.169 2.402 1.00 96.81 182 PRO A O 1
ATOM 1408 N N . ILE A 1 183 ? -0.738 11.339 2.474 1.00 98.12 183 ILE A N 1
ATOM 1409 C CA . ILE A 1 183 ? -0.545 10.450 1.319 1.00 98.12 183 ILE A CA 1
ATOM 1410 C C . ILE A 1 183 ? -0.333 11.263 0.040 1.00 98.12 183 ILE A C 1
ATOM 1412 O O . ILE A 1 183 ? 0.609 10.993 -0.709 1.00 98.12 183 ILE A O 1
ATOM 1416 N N . LEU A 1 184 ? -1.181 12.267 -0.195 1.00 97.81 184 LEU A N 1
ATOM 1417 C CA . LEU A 1 184 ? -1.067 13.163 -1.341 1.00 97.81 184 LEU A CA 1
ATOM 1418 C C . LEU A 1 184 ? 0.297 13.862 -1.359 1.00 97.81 184 LEU A C 1
ATOM 1420 O O . LEU A 1 184 ? 0.965 13.854 -2.391 1.00 97.81 184 LEU A O 1
ATOM 1424 N N . GLN A 1 185 ? 0.736 14.396 -0.217 1.00 97.38 185 GLN A N 1
ATOM 1425 C CA . GLN A 1 185 ? 2.028 15.069 -0.087 1.00 97.38 185 GLN A CA 1
ATOM 1426 C C . GLN A 1 185 ? 3.198 14.134 -0.421 1.00 97.38 185 GLN A C 1
ATOM 1428 O O . GLN A 1 185 ? 4.086 14.527 -1.175 1.00 97.38 185 GLN A O 1
ATOM 1433 N N . ILE A 1 186 ? 3.196 12.887 0.074 1.00 97.38 186 ILE A N 1
ATOM 1434 C CA . ILE A 1 186 ? 4.255 11.911 -0.243 1.00 97.38 186 ILE A CA 1
ATOM 1435 C C . ILE A 1 186 ? 4.309 11.637 -1.755 1.00 97.38 186 ILE A C 1
ATOM 1437 O O . ILE A 1 186 ? 5.393 11.637 -2.342 1.00 97.38 186 ILE A O 1
ATOM 1441 N N . LEU A 1 187 ? 3.153 11.428 -2.396 1.00 97.75 187 LEU A N 1
ATOM 1442 C CA . LEU A 1 187 ? 3.073 11.175 -3.839 1.00 97.75 187 LEU A CA 1
ATOM 1443 C C . LEU A 1 187 ? 3.528 12.391 -4.658 1.00 97.75 187 LEU A C 1
ATOM 1445 O O . LEU A 1 187 ? 4.327 12.235 -5.580 1.00 97.75 187 LEU A O 1
ATOM 1449 N N . GLN A 1 188 ? 3.079 13.597 -4.299 1.00 96.50 188 GLN A N 1
ATOM 1450 C CA . GLN A 1 188 ? 3.471 14.850 -4.953 1.00 96.50 188 GLN A CA 1
ATOM 1451 C C . GLN A 1 188 ? 4.972 15.119 -4.840 1.00 96.50 188 GLN A C 1
ATOM 1453 O O . GLN A 1 188 ? 5.596 15.511 -5.822 1.00 96.50 188 GLN A O 1
ATOM 1458 N N . GLN A 1 189 ? 5.561 14.888 -3.665 1.00 94.94 189 GLN A N 1
ATOM 1459 C CA . GLN A 1 189 ? 6.998 15.065 -3.452 1.00 94.94 189 GLN A CA 1
ATOM 1460 C C . GLN A 1 189 ? 7.831 14.093 -4.289 1.00 94.94 189 GLN A C 1
ATOM 1462 O O . GLN A 1 189 ? 8.919 14.457 -4.736 1.00 94.94 189 GLN A O 1
ATOM 1467 N N . LYS A 1 190 ? 7.337 12.866 -4.517 1.00 94.56 190 LYS A N 1
ATOM 1468 C CA . LYS A 1 190 ? 8.054 11.874 -5.323 1.00 94.56 190 LYS A CA 1
ATOM 1469 C C . LYS A 1 190 ? 7.852 12.055 -6.831 1.00 94.56 190 LYS A C 1
ATOM 1471 O O . LYS A 1 190 ? 8.717 11.650 -7.609 1.00 94.56 190 LYS A O 1
ATOM 1476 N N . PHE A 1 191 ? 6.735 12.653 -7.237 1.00 95.44 191 PHE A N 1
ATOM 1477 C CA . PHE A 1 191 ? 6.356 12.820 -8.635 1.00 95.44 191 PHE A CA 1
ATOM 1478 C C . PHE A 1 191 ? 7.367 13.669 -9.418 1.00 95.44 191 PHE A C 1
ATOM 1480 O O . PHE A 1 191 ? 7.643 14.816 -9.069 1.00 95.44 191 PHE A O 1
ATOM 1487 N N . CYS A 1 192 ? 7.911 13.106 -10.497 1.00 92.06 192 CYS A N 1
ATOM 1488 C CA . CYS A 1 192 ? 8.947 13.700 -11.341 1.00 92.06 192 CYS A CA 1
ATOM 1489 C C . CYS A 1 192 ? 10.226 14.126 -10.590 1.00 92.06 192 CYS A C 1
ATOM 1491 O O . CYS A 1 192 ? 10.941 15.016 -11.055 1.00 92.06 192 CYS A O 1
ATOM 1493 N N . GLN A 1 193 ? 10.541 13.496 -9.450 1.00 89.12 193 GLN A N 1
ATOM 1494 C CA . GLN A 1 193 ? 11.725 13.798 -8.631 1.00 89.12 193 GLN A CA 1
ATOM 1495 C C . GLN A 1 193 ? 12.552 12.526 -8.306 1.00 89.12 193 GLN A C 1
ATOM 1497 O O . GLN A 1 193 ? 12.386 11.900 -7.245 1.00 89.12 193 GLN A O 1
ATOM 1502 N N . PRO A 1 194 ? 13.486 12.120 -9.195 1.00 89.50 194 PRO A N 1
ATOM 1503 C CA . PRO A 1 194 ? 13.617 12.540 -10.598 1.00 89.50 194 PRO A CA 1
ATOM 1504 C C . PRO A 1 194 ? 12.556 11.869 -11.498 1.00 89.50 194 PRO A C 1
ATOM 1506 O O . PRO A 1 194 ? 11.928 10.897 -11.067 1.00 89.50 194 PRO A O 1
ATOM 1509 N N . PRO A 1 195 ? 12.370 12.335 -12.751 1.00 91.38 195 PRO A N 1
ATOM 1510 C CA . PRO A 1 195 ? 11.480 11.682 -13.708 1.00 91.38 195 PRO A CA 1
ATOM 1511 C C . PRO A 1 195 ? 11.819 10.200 -13.890 1.00 91.38 195 PRO A C 1
ATOM 1513 O O . PRO A 1 195 ? 12.980 9.842 -14.098 1.00 91.38 195 PRO A O 1
ATOM 1516 N N . SER A 1 196 ? 10.818 9.324 -13.795 1.00 92.94 196 SER A N 1
ATOM 1517 C CA . SER A 1 196 ? 11.026 7.873 -13.849 1.00 92.94 196 SER A CA 1
ATOM 1518 C C . SER A 1 196 ? 9.748 7.107 -14.221 1.00 92.94 196 SER A C 1
ATOM 1520 O O . SER A 1 196 ? 8.654 7.664 -14.151 1.00 92.94 196 SER A O 1
ATOM 1522 N N . PRO A 1 197 ? 9.827 5.799 -14.545 1.00 92.75 197 PRO A N 1
ATOM 1523 C CA . PRO A 1 197 ? 8.633 4.978 -14.774 1.00 92.75 197 PRO A CA 1
ATOM 1524 C C . PRO A 1 197 ? 7.650 4.941 -13.590 1.00 92.75 197 PRO A C 1
ATOM 1526 O O . PRO A 1 197 ? 6.474 4.637 -13.785 1.00 92.75 197 PRO A O 1
ATOM 1529 N N . LEU A 1 198 ? 8.106 5.278 -12.375 1.00 94.50 198 LEU A N 1
ATOM 1530 C CA . LEU A 1 198 ? 7.239 5.403 -11.202 1.00 94.50 198 LEU A CA 1
ATOM 1531 C C . LEU A 1 198 ? 6.216 6.531 -11.355 1.00 94.50 198 LEU A C 1
ATOM 1533 O O . LEU A 1 198 ? 5.169 6.457 -10.728 1.00 94.50 198 LEU A O 1
ATOM 1537 N N . ASP A 1 199 ? 6.465 7.538 -12.194 1.00 96.12 199 ASP A N 1
ATOM 1538 C CA . ASP A 1 199 ? 5.544 8.663 -12.388 1.00 96.12 199 ASP A CA 1
ATOM 1539 C C . ASP A 1 199 ? 4.193 8.204 -12.950 1.00 96.12 199 ASP A C 1
ATOM 1541 O O . ASP A 1 199 ? 3.150 8.709 -12.542 1.00 96.12 199 ASP A O 1
ATOM 1545 N N . VAL A 1 200 ? 4.191 7.185 -13.818 1.00 96.69 200 VAL A N 1
ATOM 1546 C CA . VAL A 1 200 ? 2.955 6.566 -14.331 1.00 96.69 200 VAL A CA 1
ATOM 1547 C C . VAL A 1 200 ? 2.170 5.921 -13.193 1.00 96.69 200 VAL A C 1
ATOM 1549 O O . VAL A 1 200 ? 0.955 6.083 -13.100 1.00 96.69 200 VAL A O 1
ATOM 1552 N N . LEU A 1 201 ? 2.872 5.222 -12.300 1.00 97.31 201 LEU A N 1
ATOM 1553 C CA . LEU A 1 201 ? 2.263 4.617 -11.125 1.00 97.31 201 LEU A CA 1
ATOM 1554 C C . LEU A 1 201 ? 1.757 5.688 -10.149 1.00 97.31 201 LEU A C 1
ATOM 1556 O O . LEU A 1 201 ? 0.667 5.546 -9.612 1.00 97.31 201 LEU A O 1
ATOM 1560 N N . ILE A 1 202 ? 2.505 6.771 -9.936 1.00 98.19 202 ILE A N 1
ATOM 1561 C CA . ILE A 1 202 ? 2.073 7.878 -9.079 1.00 98.19 202 ILE A CA 1
ATOM 1562 C C . ILE A 1 202 ? 0.799 8.514 -9.637 1.00 98.19 202 ILE A C 1
ATOM 1564 O O . ILE A 1 202 ? -0.129 8.729 -8.869 1.00 98.19 202 ILE A O 1
ATOM 1568 N N . ILE A 1 203 ? 0.707 8.753 -10.950 1.00 97.81 203 ILE A N 1
ATOM 1569 C CA . ILE A 1 203 ? -0.516 9.268 -11.591 1.00 97.81 203 ILE A CA 1
ATOM 1570 C C . ILE A 1 203 ? -1.699 8.328 -11.347 1.00 97.81 203 ILE A C 1
ATOM 1572 O O . ILE A 1 203 ? -2.775 8.791 -10.974 1.00 97.81 203 ILE A O 1
ATOM 1576 N N . ASP A 1 204 ? -1.495 7.020 -11.507 1.00 97.81 204 ASP A N 1
ATOM 1577 C CA . ASP A 1 204 ? -2.518 6.011 -11.221 1.00 97.81 204 ASP A CA 1
ATOM 1578 C C . ASP A 1 204 ? -2.988 6.084 -9.755 1.00 97.81 204 ASP A C 1
ATOM 1580 O O . ASP A 1 204 ? -4.185 6.166 -9.480 1.00 97.81 204 ASP A O 1
ATOM 1584 N N . GLN A 1 205 ? -2.056 6.187 -8.799 1.00 98.31 205 GLN A N 1
ATOM 1585 C CA . GLN A 1 205 ? -2.406 6.305 -7.380 1.00 98.31 205 GLN A CA 1
ATOM 1586 C C . GLN A 1 205 ? -3.034 7.661 -7.017 1.00 98.31 205 GLN A C 1
ATOM 1588 O O . GLN A 1 205 ? -3.934 7.701 -6.181 1.00 98.31 205 GLN A O 1
ATOM 1593 N N . LEU A 1 206 ? -2.642 8.765 -7.660 1.00 98.25 206 LEU A N 1
ATOM 1594 C CA . LEU A 1 206 ? -3.346 10.049 -7.542 1.00 98.25 206 LEU A CA 1
ATOM 1595 C C . LEU A 1 206 ? -4.787 9.928 -8.064 1.00 98.25 206 LEU A C 1
ATOM 1597 O O . LEU A 1 206 ? -5.706 10.477 -7.460 1.00 98.25 206 LEU A O 1
ATOM 1601 N N . GLY A 1 207 ? -5.009 9.147 -9.126 1.00 97.19 207 GLY A N 1
ATOM 1602 C CA . GLY A 1 207 ? -6.342 8.765 -9.592 1.00 97.19 207 GLY A CA 1
ATOM 1603 C C . GLY A 1 207 ? -7.144 8.020 -8.521 1.00 97.19 207 GLY A C 1
ATOM 1604 O O . GLY A 1 207 ? -8.285 8.396 -8.243 1.00 97.19 207 GLY A O 1
ATOM 1605 N N . CYS A 1 208 ? -6.535 7.033 -7.852 1.00 96.62 208 CYS A N 1
ATOM 1606 C CA . CYS A 1 208 ? -7.136 6.338 -6.705 1.00 96.62 208 CYS A CA 1
ATOM 1607 C C . CYS A 1 208 ? -7.544 7.306 -5.581 1.00 96.62 208 CYS A C 1
ATOM 1609 O O . CYS A 1 208 ? -8.608 7.144 -4.987 1.00 96.62 208 CYS A O 1
ATOM 1611 N N . LEU A 1 209 ? -6.734 8.334 -5.310 1.00 96.94 209 LEU A N 1
ATOM 1612 C CA . LEU A 1 209 ? -7.054 9.385 -4.343 1.00 96.94 209 LEU A CA 1
ATOM 1613 C C . LEU A 1 209 ? -8.270 10.211 -4.782 1.00 96.94 209 LEU A C 1
ATOM 1615 O O . LEU A 1 209 ? -9.160 10.469 -3.973 1.00 96.94 209 LEU A O 1
ATOM 1619 N N . VAL A 1 210 ? -8.347 10.595 -6.056 1.00 96.50 210 VAL A N 1
ATOM 1620 C CA . VAL A 1 210 ? -9.470 11.382 -6.586 1.00 96.50 210 VAL A CA 1
ATOM 1621 C C . VAL A 1 210 ? -10.797 10.629 -6.466 1.00 96.50 210 VAL A C 1
ATOM 1623 O O . VAL A 1 210 ? -11.790 11.196 -6.005 1.00 96.50 210 VAL A O 1
ATOM 1626 N N . ILE A 1 211 ? -10.825 9.339 -6.813 1.00 94.69 211 ILE A N 1
ATOM 1627 C CA . ILE A 1 211 ? -12.062 8.538 -6.773 1.00 94.69 211 ILE A CA 1
ATOM 1628 C C . ILE A 1 211 ? -12.578 8.273 -5.350 1.00 94.69 211 ILE A C 1
ATOM 1630 O O . ILE A 1 211 ? -13.693 7.778 -5.191 1.00 94.69 211 ILE A O 1
ATOM 1634 N N . THR A 1 212 ? -11.814 8.621 -4.306 1.00 94.38 212 THR A N 1
ATOM 1635 C CA . THR A 1 212 ? -12.310 8.582 -2.919 1.00 94.38 212 THR A CA 1
ATOM 1636 C C . THR A 1 212 ? -13.438 9.585 -2.664 1.00 94.38 212 THR A C 1
ATOM 1638 O O . THR A 1 212 ? -14.202 9.401 -1.719 1.00 94.38 212 THR A O 1
ATOM 1641 N N . GLY A 1 213 ? -13.566 10.621 -3.505 1.00 91.81 213 GLY A N 1
ATOM 1642 C CA . GLY A 1 213 ? -14.623 11.631 -3.417 1.00 91.81 213 GLY A CA 1
ATOM 1643 C C . GLY A 1 213 ? -14.306 12.822 -2.506 1.00 91.81 213 GLY A C 1
ATOM 1644 O O . GLY A 1 213 ? -15.185 13.645 -2.253 1.00 91.81 213 GLY A O 1
ATOM 1645 N N . ASN A 1 214 ? -13.069 12.950 -2.015 1.00 92.81 214 ASN A N 1
ATOM 1646 C CA . ASN A 1 214 ? -12.650 14.109 -1.228 1.00 92.81 214 ASN A CA 1
ATOM 1647 C C . ASN A 1 214 ? -12.415 15.335 -2.136 1.00 92.81 214 ASN A C 1
ATOM 1649 O O . ASN A 1 214 ? -11.484 15.356 -2.939 1.00 92.81 214 ASN A O 1
ATOM 1653 N N . GLN A 1 215 ? -13.246 16.372 -1.979 1.00 93.50 215 GLN A N 1
ATOM 1654 C CA . GLN A 1 215 ? -13.207 17.589 -2.806 1.00 93.50 215 GLN A CA 1
ATOM 1655 C C . GLN A 1 215 ? -11.881 18.348 -2.713 1.00 93.50 215 GLN A C 1
ATOM 1657 O O . GLN A 1 215 ? -11.387 18.832 -3.726 1.00 93.50 215 GLN A O 1
ATOM 1662 N N . TYR A 1 216 ? -11.284 18.427 -1.521 1.00 94.25 216 TYR A N 1
ATOM 1663 C CA . TYR A 1 216 ? -9.982 19.070 -1.346 1.00 94.25 216 TYR A CA 1
ATOM 1664 C C . TYR A 1 216 ? -8.900 18.328 -2.143 1.00 94.25 216 TYR A C 1
ATOM 1666 O O . TYR A 1 216 ? -8.163 18.938 -2.911 1.00 94.25 216 TYR A O 1
ATOM 1674 N N . ILE A 1 217 ? -8.882 16.996 -2.052 1.00 96.12 217 ILE A N 1
ATOM 1675 C CA . ILE A 1 217 ? -7.927 16.155 -2.784 1.00 96.12 217 ILE A CA 1
ATOM 1676 C C . ILE A 1 217 ? -8.129 16.259 -4.296 1.00 96.12 217 ILE A C 1
ATOM 1678 O O . ILE A 1 217 ? -7.151 16.382 -5.029 1.00 96.12 217 ILE A O 1
ATOM 1682 N N . TYR A 1 218 ? -9.380 16.264 -4.769 1.00 96.31 218 TYR A N 1
ATOM 1683 C CA . TYR A 1 218 ? -9.684 16.499 -6.182 1.00 96.31 218 TYR A CA 1
ATOM 1684 C C . TYR A 1 218 ? -9.066 17.813 -6.675 1.00 96.31 218 TYR A C 1
ATOM 1686 O O . TYR A 1 218 ? -8.392 17.818 -7.703 1.00 96.31 218 TYR A O 1
ATOM 1694 N N . GLN A 1 219 ? -9.262 18.908 -5.932 1.00 97.19 219 GLN A N 1
ATOM 1695 C CA . GLN A 1 219 ? -8.740 20.221 -6.314 1.00 97.19 219 GLN A CA 1
ATOM 1696 C C . GLN A 1 219 ? -7.212 20.249 -6.329 1.00 97.19 219 GLN A C 1
ATOM 1698 O O . G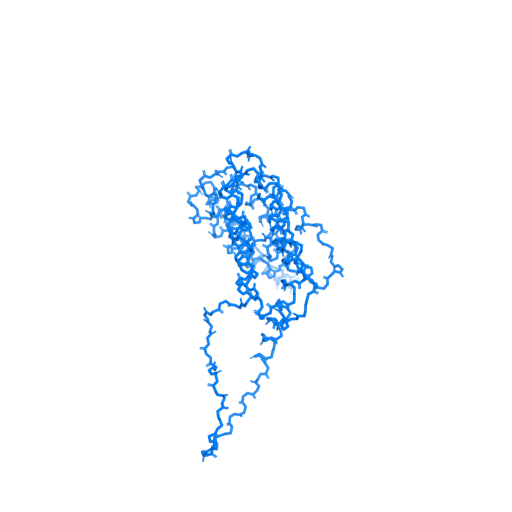LN A 1 219 ? -6.624 20.736 -7.291 1.00 97.19 219 GLN A O 1
ATOM 1703 N N . GLU A 1 220 ? -6.553 19.679 -5.323 1.00 97.06 220 GLU A N 1
ATOM 1704 C CA . GLU A 1 220 ? -5.089 19.642 -5.274 1.00 97.06 220 GLU A CA 1
ATOM 1705 C C . GLU A 1 220 ? -4.479 18.816 -6.417 1.00 97.06 220 GLU A C 1
ATOM 1707 O O . GLU A 1 220 ? -3.515 19.245 -7.056 1.00 97.06 220 GLU A O 1
ATOM 1712 N N . VAL A 1 221 ? -5.057 17.651 -6.732 1.00 96.81 221 VAL A N 1
ATOM 1713 C CA . VAL A 1 221 ? -4.606 16.821 -7.862 1.00 96.81 221 VAL A CA 1
ATOM 1714 C C . VAL A 1 221 ? -4.873 17.520 -9.198 1.00 96.81 221 VAL A C 1
ATOM 1716 O O . VAL A 1 221 ? -4.016 17.517 -10.083 1.00 96.81 221 VAL A O 1
ATOM 1719 N N . TRP A 1 222 ? -6.029 18.168 -9.344 1.00 95.94 222 TRP A N 1
ATOM 1720 C CA . TRP A 1 222 ? -6.352 18.961 -10.529 1.00 95.94 222 TRP A CA 1
ATOM 1721 C C . TRP A 1 222 ? -5.356 20.110 -10.734 1.00 95.94 222 TRP A C 1
ATOM 1723 O O . TRP A 1 222 ? -4.797 20.265 -11.823 1.00 95.94 222 TRP A O 1
ATOM 1733 N N . ASN A 1 223 ? -5.069 20.868 -9.673 1.00 96.56 223 ASN A N 1
ATOM 1734 C CA . ASN A 1 223 ? -4.104 21.964 -9.688 1.00 96.56 223 ASN A CA 1
ATOM 1735 C C . ASN A 1 223 ? -2.707 21.480 -10.087 1.00 96.56 223 ASN A C 1
ATOM 1737 O O . ASN A 1 223 ? -2.039 22.133 -10.894 1.00 96.56 223 ASN A O 1
ATOM 1741 N N . LEU A 1 224 ? -2.276 20.323 -9.577 1.00 95.12 224 LEU A N 1
ATOM 1742 C CA . LEU A 1 224 ? -1.013 19.699 -9.966 1.00 95.12 224 LEU A CA 1
ATOM 1743 C C . LEU A 1 224 ? -0.960 19.444 -11.482 1.00 95.12 224 LEU A C 1
ATOM 1745 O O . LEU A 1 224 ? -0.017 19.879 -12.149 1.00 95.12 224 LEU A O 1
ATOM 1749 N N . PHE A 1 225 ? -1.977 18.790 -12.049 1.00 93.94 225 PHE A N 1
ATOM 1750 C CA . PHE A 1 225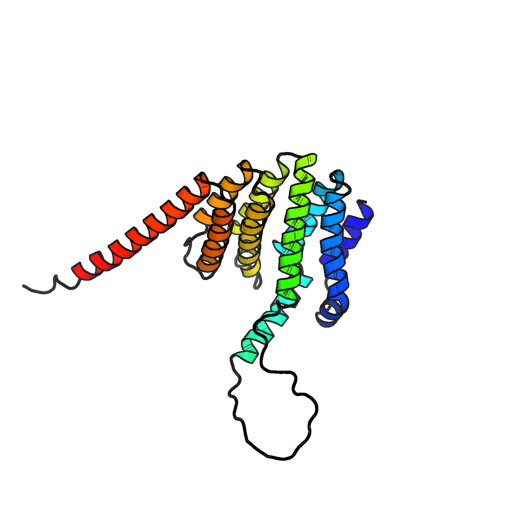 ? -2.017 18.496 -13.486 1.00 93.94 225 PHE A CA 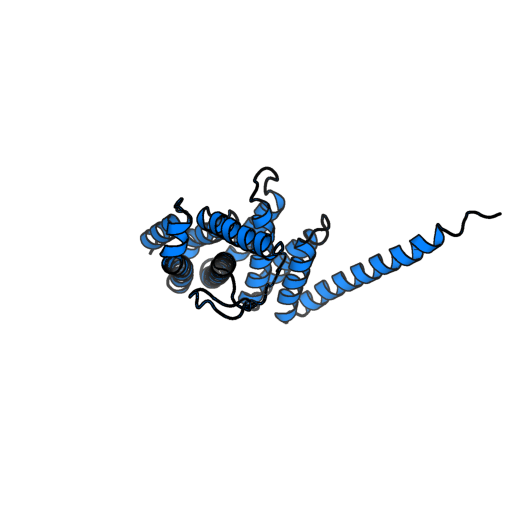1
ATOM 1751 C C . PHE A 1 225 ? -2.124 19.750 -14.353 1.00 93.94 225 PHE A C 1
ATOM 1753 O O . PHE A 1 225 ? -1.494 19.817 -15.414 1.00 93.94 225 PHE A O 1
ATOM 1760 N N . GLN A 1 226 ? -2.840 20.775 -13.892 1.00 94.06 226 GLN A N 1
ATOM 1761 C CA . GLN A 1 226 ? -2.885 22.066 -14.569 1.00 94.06 226 GLN A CA 1
ATOM 1762 C C . GLN A 1 226 ? -1.497 22.721 -14.602 1.00 94.06 226 GLN A C 1
ATOM 1764 O O . GLN A 1 226 ? -1.048 23.152 -15.665 1.00 94.06 226 GLN A O 1
ATOM 1769 N N . GLN A 1 227 ? -0.778 22.745 -13.476 1.00 91.75 227 GLN A N 1
ATOM 1770 C CA . GLN A 1 227 ? 0.579 23.298 -13.412 1.00 91.75 227 GLN A CA 1
ATOM 1771 C C . GLN A 1 227 ? 1.549 22.560 -14.343 1.00 91.75 227 GLN A C 1
ATOM 1773 O O . GLN A 1 227 ? 2.342 23.202 -15.034 1.00 91.75 227 GLN A O 1
ATOM 1778 N N . ILE A 1 228 ? 1.479 21.227 -14.393 1.00 89.00 228 ILE A N 1
ATOM 1779 C CA . ILE A 1 228 ? 2.306 20.410 -15.294 1.00 89.00 228 ILE A CA 1
ATOM 1780 C C . ILE A 1 228 ? 1.988 20.734 -16.756 1.00 89.00 228 ILE A C 1
ATOM 1782 O O . ILE A 1 228 ? 2.904 20.980 -17.540 1.00 89.00 228 ILE A O 1
ATOM 1786 N N . SER A 1 229 ? 0.702 20.800 -17.112 1.00 89.62 229 SER A N 1
ATOM 1787 C CA . SER A 1 229 ? 0.251 21.097 -18.478 1.00 89.62 229 SER A CA 1
ATOM 1788 C C . SER A 1 229 ? 0.724 22.476 -18.951 1.00 89.62 229 SER A C 1
ATOM 1790 O O . SER A 1 229 ? 1.194 22.626 -20.082 1.00 89.62 229 SER A O 1
ATOM 1792 N N . VAL A 1 230 ? 0.670 23.483 -18.071 1.00 90.50 230 VAL A N 1
ATOM 1793 C CA . VAL A 1 230 ? 1.172 24.837 -18.356 1.00 90.50 230 VAL A CA 1
ATOM 1794 C C . VAL A 1 230 ? 2.692 24.838 -18.533 1.00 90.50 230 VAL A C 1
ATOM 1796 O O . VAL A 1 230 ? 3.184 25.382 -19.522 1.00 90.50 230 VAL A O 1
ATOM 1799 N N . LYS A 1 231 ? 3.444 24.200 -17.625 1.00 85.75 231 LYS A N 1
ATOM 1800 C CA . LYS A 1 231 ? 4.912 24.108 -17.720 1.00 85.75 231 LYS A CA 1
ATOM 1801 C C . LYS A 1 231 ? 5.345 23.413 -19.012 1.00 85.75 231 LYS A C 1
ATOM 1803 O O . LYS A 1 231 ? 6.172 23.957 -19.741 1.00 85.75 231 LYS A O 1
ATOM 1808 N N . ALA A 1 232 ? 4.738 22.274 -19.342 1.00 83.38 232 ALA A N 1
ATOM 1809 C CA . ALA A 1 232 ? 5.004 21.554 -20.585 1.00 83.38 232 ALA A CA 1
ATOM 1810 C C . ALA A 1 232 ? 4.736 22.430 -21.820 1.00 83.38 232 ALA A C 1
ATOM 1812 O O . ALA A 1 232 ? 5.572 22.503 -22.718 1.00 83.38 232 ALA A O 1
ATOM 1813 N N . SER A 1 233 ? 3.622 23.167 -21.824 1.00 81.94 233 SER A N 1
ATOM 1814 C CA . SER A 1 233 ? 3.289 24.091 -22.914 1.00 81.94 233 SER A CA 1
ATOM 1815 C C . SER A 1 233 ? 4.322 25.215 -23.044 1.00 81.94 233 SER A C 1
ATOM 1817 O O . SER A 1 233 ? 4.783 25.503 -24.146 1.00 81.94 233 SER A O 1
ATOM 1819 N N . SER A 1 234 ? 4.744 25.824 -21.930 1.00 80.25 234 SER A N 1
ATOM 1820 C CA . SER A 1 234 ? 5.729 26.914 -21.960 1.00 80.25 234 SER A CA 1
ATOM 1821 C C . SER A 1 234 ? 7.082 26.497 -22.539 1.00 80.25 234 SER A C 1
ATOM 1823 O O . SER A 1 234 ? 7.657 27.269 -23.301 1.00 80.25 234 SER A O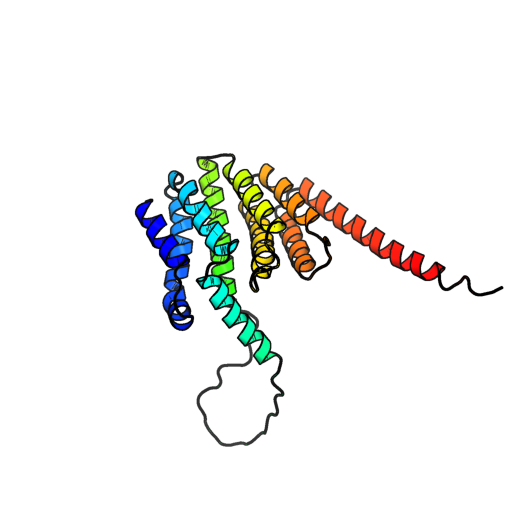 1
ATOM 1825 N N . VAL A 1 235 ? 7.544 25.272 -22.257 1.00 77.06 235 VAL A N 1
ATOM 1826 C CA . VAL A 1 235 ? 8.814 24.737 -22.778 1.00 77.06 235 VAL A CA 1
ATOM 1827 C C . VAL A 1 235 ? 8.778 24.620 -24.303 1.00 77.06 235 VAL A C 1
ATOM 1829 O O . VAL A 1 235 ? 9.747 24.973 -24.975 1.00 77.06 235 VAL A O 1
ATOM 1832 N N . VAL A 1 236 ? 7.648 24.180 -24.865 1.00 72.62 236 VAL A N 1
ATOM 1833 C CA . VAL A 1 236 ? 7.469 24.061 -26.321 1.00 72.62 236 VAL A CA 1
ATOM 1834 C C . VAL A 1 236 ? 7.520 25.436 -26.991 1.00 72.62 236 VAL A C 1
ATOM 1836 O O . VAL A 1 236 ? 8.211 25.609 -27.994 1.00 72.62 236 VAL A O 1
ATOM 1839 N N . TYR A 1 237 ? 6.844 26.438 -26.424 1.00 65.06 237 TYR A N 1
ATOM 1840 C CA . TYR A 1 237 ? 6.844 27.786 -26.997 1.00 65.06 237 TYR A CA 1
ATOM 1841 C C . TYR A 1 237 ? 8.193 28.501 -26.847 1.00 65.06 237 TYR A C 1
ATOM 1843 O O . TYR A 1 237 ? 8.615 29.185 -27.781 1.00 65.06 237 TYR A O 1
ATOM 1851 N N . SER A 1 238 ? 8.912 28.333 -25.734 1.00 65.38 238 SER A N 1
ATOM 1852 C CA . SER A 1 238 ? 10.242 28.933 -25.568 1.00 65.38 238 SER A CA 1
ATOM 1853 C C . SER A 1 238 ? 11.297 28.288 -26.473 1.00 65.38 238 SER A C 1
ATOM 1855 O O . SER A 1 238 ? 12.098 29.010 -27.056 1.00 65.38 238 SER A O 1
ATOM 1857 N N . ALA A 1 239 ? 11.243 26.968 -26.696 1.00 59.97 239 ALA A N 1
ATOM 1858 C CA . ALA A 1 239 ? 12.168 26.271 -27.598 1.00 59.97 239 ALA A CA 1
ATOM 1859 C C . ALA A 1 239 ? 12.056 26.735 -29.067 1.00 59.97 239 ALA A C 1
ATOM 1861 O O . ALA A 1 239 ? 13.024 26.674 -29.821 1.00 59.97 239 ALA A O 1
ATOM 1862 N N . THR A 1 240 ? 10.889 27.244 -29.484 1.00 54.78 240 THR A N 1
ATOM 1863 C CA . THR A 1 240 ? 10.708 27.805 -30.837 1.00 54.78 240 THR A CA 1
ATOM 1864 C C . THR A 1 240 ? 11.293 29.208 -31.026 1.00 54.78 240 THR A C 1
ATOM 1866 O O . THR A 1 240 ? 11.445 29.641 -32.170 1.00 54.78 240 THR A O 1
ATOM 1869 N N . LYS A 1 241 ? 11.633 29.926 -29.944 1.00 53.12 241 LYS A N 1
ATOM 1870 C CA . LYS A 1 241 ? 12.269 31.251 -30.033 1.00 53.12 241 LYS A CA 1
ATOM 1871 C C . LYS A 1 241 ? 13.773 31.167 -30.303 1.00 53.12 241 LYS A C 1
ATOM 1873 O O . LYS A 1 2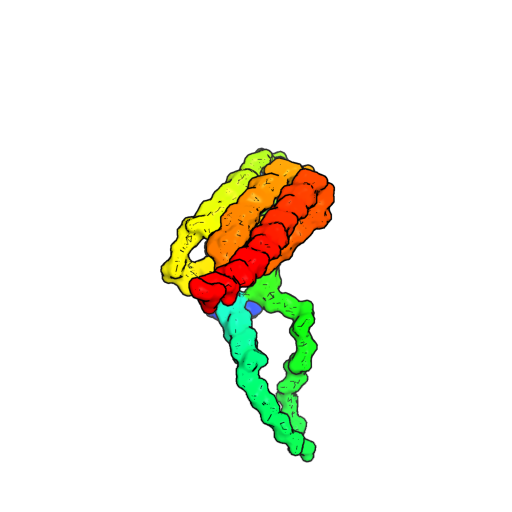41 ? 14.260 31.970 -31.091 1.00 53.12 241 LYS A O 1
ATOM 1878 N N . ASP A 1 242 ? 14.469 30.171 -29.759 1.00 52.94 242 ASP A N 1
ATOM 1879 C CA . ASP A 1 242 ? 15.931 30.054 -29.906 1.00 52.94 242 ASP A CA 1
ATOM 1880 C C . ASP A 1 242 ? 16.391 29.671 -31.326 1.00 52.94 242 ASP A C 1
ATOM 1882 O O . ASP A 1 242 ? 17.528 29.933 -31.703 1.00 52.94 242 ASP A O 1
ATOM 1886 N N . TYR A 1 243 ? 15.509 29.124 -32.170 1.00 51.28 243 TYR A N 1
ATOM 1887 C CA . TYR A 1 243 ? 15.844 28.800 -33.565 1.00 51.28 243 TYR A CA 1
ATOM 1888 C C . TYR A 1 243 ? 15.742 29.981 -34.544 1.00 51.28 243 TYR A C 1
ATOM 1890 O O . TYR A 1 243 ? 16.070 29.819 -35.720 1.00 51.28 243 TYR A O 1
ATOM 1898 N N . LYS A 1 244 ? 15.270 31.157 -34.108 1.00 51.97 244 LYS A N 1
ATOM 1899 C CA . LYS A 1 244 ? 15.033 32.307 -35.001 1.00 51.97 244 LYS A CA 1
ATOM 1900 C C . LYS A 1 244 ? 16.068 33.429 -34.914 1.00 51.97 244 LYS A C 1
ATOM 1902 O O . LYS A 1 244 ? 15.917 34.398 -35.648 1.00 51.97 244 LYS A O 1
ATOM 1907 N N . ASP A 1 245 ? 17.118 33.284 -34.109 1.00 50.00 245 ASP A N 1
ATOM 1908 C CA . ASP A 1 245 ? 18.073 34.375 -33.850 1.00 50.00 245 ASP A CA 1
ATOM 1909 C C . ASP A 1 245 ? 19.440 34.200 -34.546 1.00 50.00 245 ASP A C 1
ATOM 1911 O O . ASP A 1 245 ? 20.468 34.673 -34.071 1.00 50.00 245 ASP A O 1
ATOM 1915 N N . HIS A 1 246 ? 19.493 33.492 -35.682 1.00 51.69 246 HIS A N 1
ATOM 1916 C CA . HIS A 1 246 ? 20.696 33.384 -36.532 1.00 51.69 246 HIS A CA 1
ATOM 1917 C C . HIS A 1 246 ? 20.465 33.982 -37.922 1.00 51.69 246 HIS A C 1
ATOM 1919 O O . HIS A 1 246 ? 20.609 33.319 -38.950 1.00 51.69 246 HIS A O 1
ATOM 1925 N N . GLY A 1 247 ? 20.111 35.261 -37.949 1.00 47.62 247 GLY A N 1
ATOM 1926 C CA . GLY A 1 247 ? 20.123 36.051 -39.170 1.00 47.62 247 GLY A CA 1
ATOM 1927 C C . GLY A 1 247 ? 19.687 37.477 -38.896 1.00 47.62 247 GLY A C 1
ATOM 1928 O O . GLY A 1 247 ? 18.492 37.717 -38.772 1.00 47.62 247 GLY A O 1
ATOM 1929 N N . TYR A 1 248 ? 20.651 38.383 -38.732 1.00 39.59 248 TYR A N 1
ATOM 1930 C CA . TYR A 1 248 ? 21.032 39.422 -39.699 1.00 39.59 248 TYR A CA 1
ATOM 1931 C C . TYR A 1 248 ? 22.367 40.039 -39.274 1.00 39.59 248 TYR A C 1
ATOM 1933 O O . TYR A 1 248 ? 22.553 40.256 -38.057 1.00 39.59 248 TYR A O 1
#

InterPro domains:
  IPR045495 PI4-kinase, N-terminal [PF19274] (1-247)

Secondary structure (DSSP, 8-state):
-HHHHHHHHHHHT----HHHHHHTHHHHHHHHHHHHHHHHH-GGGHHHHHHHHHHHHHTT-HHHHHHHHHHHHHHHHTTS-------------S----S--TTS--HHHHHHHHHHHHHHHHHHHHTTT-TTHHHHHHHHHHHHHHH--TTSTTTTHHHHHHHHHHHHHHHHTTT-GGGHHHHHHHHHHHTTSS--THHHHHHHHHHHHHTTT-HHHHHHHHHHHHHHHHHHHHHHHHHTTGGG-S--

Foldseek 3Di:
DLVLLVVLLCVLQDQDDLVVLVVCLVVVLVSLVVLLVCCLVPVVCLVVSLVSLCCVQLVPHNSLLSQVVVVVVVVVVVVPDPPPDDDDPDDDDPDDPDPDDPDDDGSNRVSLVSSLVSSLSSVVSNCVPDVCSLVVSLVVLLCSLPVQDPPDPCSVSNLVSSLVSLLSNLLSVLVPVVSLPSSLVSLVVVAPVPDDPCNVSSLVSLVSNVVSPDPVSVVVSVVVVVVVVVVVVVVVVVVVVVVPPPDD

Sequence (248 aa):
AENLCIKLSEKLQSKTSSKVIIAHLPLLICCLQGLGRLCERFPVVVHSVTPSLRDFLVVPSPVLVKLYKCHSQYHTVAGNDIKISVTNEHSESTLNVMSGKKTQPSMYEQLRDIAIDNICRCLKAGLTVDTVIVEAFLASLSNRLYISQESDKDAHLIPDHTIRALGHIAVALRDTPKVMEPILQILQQKFCQPPSPLDVLIIDQLGCLVITGNQYIYQEVWNLFQQISVKASSVVYSATKDYKDHGY

Organism: Mustela putorius furo (NCBI:txid9669)

Radius of gyration: 22.69 Å; chains: 1; bounding box: 38×74×61 Å